Protein AF-X0WID3-F1 (afdb_monomer_lite)

InterPro domains:
  IPR036188 FAD/NAD(P)-binding domain superfamily [G3DSA:3.50.50.60] (30-252)
  IPR036188 FAD/NAD(P)-binding domain superfamily [SSF51905] (77-153)
  IPR037099 Fumarate reductase/succinate dehydrogenase flavoprotein-like, C-terminal domain superfamily [SSF46977] (172-251)

Sequence (252 aa):
IREEMGGGAPPGGGAPSDEDLPHFAPPQVHALKCVNAQGKEIFGRRGANYMELEFEAHAGRAPVFSRTPEDPDLTPRVGGAALGMSVHTAEGLWPINTKCATTVPGLYAAGDSCCTMQVGSVYPGVGYALCGASVTGARAGLGAAEYALQAEKPVVDGEEITRLKKGIYGPMERKGGFSPRWVTQVLRNTMAPYFIMYVKHGERMQAALTLVEFMRDHLVPRLTAKDAHELRLAHETKNMVHNAEMKLSASL

pLDDT: mean 83.08, std 20.41, range [28.91, 98.81]

Foldseek 3Di:
DDDDDDDDDDPDPDDDDPVPPPPPPPPPPPQFFKAWQVRDTDRDPPPQAPCVCVVCVVVVGDQIFTDDPVRNDTHTDHHLPDRGDDQWLQDAAEAPDQLQDHPDQLDGDAQSNYNPCPCPPHNPDPCPSVVRRVSNVVSPVVVNVVSVVVDDDDDDDPVVVVVVCCVLCVQAVDPDADQLVVLLVVLSVLCRDCCPQVVHDLVSLVVSLVVLVCCQPPHLVRHHDNDPVSSVSSVVSNVSSVVSNVSSVVVD

Organism: NCBI:txid412755

Secondary structure (DSSP, 8-state):
-------PPPP--PPPPTTSS-----------EEE-TTSPEE-----TT-HHHHHHHHTT-PPEEEE-SS--S-EEE-TTS------TTSSSBPPSSTT-B-SSTT-B--GGGB---TTTTS--STTHHHHHHHHHHHHHHHHHHHHHHHSPPPPPPHHHHHHHHHHHHHHHH-SS-B-HHHHHHHHHHHH-SHHHHTS--HHHHHHHHHHHHHIIIIIGGGB--SSHHHHHHHHHHHHHHHHHHHHHHTT-

Radius of gyration: 26.01 Å; chains: 1; bounding box: 59×86×47 Å

Structure (mmCIF, N/CA/C/O backbone):
data_AF-X0WID3-F1
#
_entry.id   AF-X0WID3-F1
#
loop_
_atom_site.group_PDB
_atom_site.id
_atom_site.type_symbol
_atom_site.label_atom_id
_atom_site.label_alt_id
_atom_site.label_comp_id
_atom_site.label_asym_id
_atom_site.label_entity_id
_atom_site.label_seq_id
_atom_site.pdbx_PDB_ins_code
_atom_site.Cartn_x
_atom_site.Cartn_y
_atom_site.Cartn_z
_atom_site.occupancy
_atom_site.B_iso_or_equiv
_atom_site.auth_seq_id
_atom_site.auth_comp_id
_atom_site.auth_asym_id
_atom_site.auth_atom_id
_atom_site.pdbx_PDB_model_num
ATOM 1 N N . ILE A 1 1 ? -21.831 63.494 -0.814 1.00 42.25 1 ILE A N 1
ATOM 2 C CA . ILE A 1 1 ? -20.748 64.256 -0.154 1.00 42.25 1 ILE A CA 1
ATOM 3 C C . ILE A 1 1 ? -19.460 63.479 -0.450 1.00 42.25 1 ILE A C 1
ATOM 5 O O . ILE A 1 1 ? -19.155 62.555 0.278 1.00 42.25 1 ILE A O 1
ATOM 9 N N . ARG A 1 2 ? -18.934 63.450 -1.686 1.00 31.66 2 ARG A N 1
ATOM 10 C CA . ARG A 1 2 ? -18.020 64.440 -2.295 1.00 31.66 2 ARG A CA 1
ATOM 11 C C . ARG A 1 2 ? -17.217 65.221 -1.254 1.00 31.66 2 ARG A C 1
ATOM 13 O O . ARG A 1 2 ? -17.759 66.185 -0.738 1.00 31.66 2 ARG A O 1
ATOM 20 N N . GLU A 1 3 ? -15.971 64.804 -1.028 1.00 29.61 3 GLU A N 1
ATOM 21 C CA . GLU A 1 3 ? -14.819 65.695 -0.852 1.00 29.61 3 GLU A CA 1
ATOM 22 C C . GLU A 1 3 ? -13.495 64.932 -1.088 1.00 29.61 3 GLU A C 1
ATOM 24 O O . GLU A 1 3 ? -13.231 63.893 -0.492 1.00 29.61 3 GLU A O 1
ATOM 29 N N . GLU A 1 4 ? -12.771 65.445 -2.087 1.00 32.09 4 GLU A N 1
ATOM 30 C CA . GLU A 1 4 ? -11.318 65.526 -2.303 1.00 32.09 4 GLU A CA 1
ATOM 31 C C . GLU A 1 4 ? -10.420 64.273 -2.300 1.00 32.09 4 GLU A C 1
ATOM 33 O O . GLU A 1 4 ? -9.818 63.861 -1.313 1.00 32.09 4 GLU A O 1
ATOM 38 N N . MET A 1 5 ? -10.212 63.770 -3.526 1.00 35.16 5 MET A N 1
ATOM 39 C CA . MET A 1 5 ? -8.991 63.090 -3.953 1.00 35.16 5 MET A CA 1
ATOM 40 C C . MET A 1 5 ? -7.852 64.103 -4.135 1.00 35.16 5 MET A C 1
ATOM 42 O O . MET A 1 5 ? -7.923 64.968 -5.006 1.00 35.16 5 MET A O 1
ATOM 46 N N . GLY A 1 6 ? -6.777 63.927 -3.370 1.00 33.06 6 GLY A N 1
ATOM 47 C CA . GLY A 1 6 ? -5.510 64.634 -3.535 1.00 33.06 6 GLY A CA 1
ATOM 48 C C . GLY A 1 6 ? -4.368 63.844 -2.901 1.00 33.06 6 GLY A C 1
ATOM 49 O O . GLY A 1 6 ? -4.010 64.077 -1.754 1.00 33.06 6 GLY A O 1
ATOM 50 N N . GLY A 1 7 ? -3.808 62.884 -3.637 1.00 28.91 7 GLY A N 1
ATOM 51 C CA . GLY A 1 7 ? -2.640 62.109 -3.212 1.00 28.91 7 GLY A CA 1
ATOM 52 C C . GLY A 1 7 ? -2.037 61.383 -4.407 1.00 28.91 7 GLY A C 1
ATOM 53 O O . GLY A 1 7 ? -2.654 60.469 -4.945 1.00 28.91 7 GLY A O 1
ATOM 54 N N . GLY A 1 8 ? -0.882 61.862 -4.871 1.00 29.52 8 GLY A N 1
ATOM 55 C CA . GLY A 1 8 ? -0.227 61.423 -6.101 1.00 29.52 8 GLY A CA 1
ATOM 56 C C . GLY A 1 8 ? 0.093 59.929 -6.131 1.00 29.52 8 GLY A C 1
ATOM 57 O O . GLY A 1 8 ? 0.451 59.326 -5.121 1.00 29.52 8 GLY A O 1
ATOM 58 N N . ALA A 1 9 ? -0.025 59.347 -7.324 1.00 32.09 9 ALA A N 1
ATOM 59 C CA . ALA A 1 9 ? 0.422 57.992 -7.603 1.00 32.09 9 ALA A CA 1
ATOM 60 C C . ALA A 1 9 ? 1.931 57.859 -7.310 1.00 32.09 9 ALA A C 1
ATOM 62 O O . ALA A 1 9 ? 2.704 58.715 -7.753 1.00 32.09 9 ALA A O 1
ATOM 63 N N . PRO A 1 10 ? 2.380 56.807 -6.602 1.00 35.09 10 PRO A N 1
ATOM 64 C CA . PRO A 1 10 ? 3.801 56.499 -6.532 1.00 35.09 10 PRO A CA 1
ATOM 65 C C . PRO A 1 10 ? 4.302 56.123 -7.939 1.00 35.09 10 PRO A C 1
ATOM 67 O O . PRO A 1 10 ? 3.536 55.562 -8.731 1.00 35.09 10 PRO A O 1
ATOM 70 N N . PRO A 1 11 ? 5.561 56.445 -8.288 1.00 35.41 11 PRO A N 1
ATOM 71 C CA . PRO A 1 11 ? 6.099 56.139 -9.605 1.00 35.41 11 PRO A CA 1
ATOM 72 C C . PRO A 1 11 ? 6.058 54.627 -9.832 1.00 35.41 11 PRO A C 1
ATOM 74 O O . PRO A 1 11 ? 6.398 53.845 -8.943 1.00 35.41 11 PRO A O 1
ATOM 77 N N . GLY A 1 12 ? 5.598 54.233 -11.020 1.00 36.69 12 GLY A N 1
ATOM 78 C CA . GLY A 1 12 ? 5.472 52.841 -11.425 1.00 36.69 12 GLY A CA 1
ATOM 79 C C . GLY A 1 12 ? 6.806 52.112 -11.331 1.00 36.69 12 GLY A C 1
ATOM 80 O O . GLY A 1 12 ? 7.653 52.238 -12.210 1.00 36.69 12 GLY A O 1
ATOM 81 N N . GLY A 1 13 ? 6.970 51.318 -10.276 1.00 33.59 13 GLY A N 1
ATOM 82 C CA . GLY A 1 13 ? 7.856 50.168 -10.309 1.00 33.59 13 GLY A CA 1
ATOM 83 C C . GLY A 1 13 ? 7.184 49.127 -11.190 1.00 33.59 13 GLY A C 1
ATOM 84 O O . GLY A 1 13 ? 6.170 48.553 -10.793 1.00 33.59 13 GLY A O 1
ATOM 85 N N . GLY A 1 14 ? 7.690 48.948 -12.411 1.00 35.81 14 GLY A N 1
ATOM 86 C CA . GLY A 1 14 ? 7.283 47.834 -13.258 1.00 35.81 14 GLY A CA 1
ATOM 87 C C . GLY A 1 14 ? 7.431 46.529 -12.480 1.00 35.81 14 GLY A C 1
ATOM 88 O O . GLY A 1 14 ? 8.383 46.372 -11.712 1.00 35.81 14 GLY A O 1
ATOM 89 N N . ALA A 1 15 ? 6.476 45.612 -12.644 1.00 38.59 15 ALA A N 1
ATOM 90 C CA . ALA A 1 15 ? 6.688 44.243 -12.202 1.00 38.59 15 ALA A CA 1
ATOM 91 C C . ALA A 1 15 ? 8.026 43.762 -12.801 1.00 38.59 15 ALA A C 1
ATOM 93 O O . ALA A 1 15 ? 8.252 44.026 -13.987 1.00 38.59 15 ALA A O 1
ATOM 94 N N . PRO A 1 16 ? 8.918 43.140 -12.008 1.00 39.16 16 PRO A N 1
ATOM 95 C CA . PRO A 1 16 ? 10.168 42.609 -12.533 1.00 39.16 16 PRO A CA 1
ATOM 96 C C . PRO A 1 16 ? 9.852 41.709 -13.726 1.00 39.16 16 PRO A C 1
ATOM 98 O O . PRO A 1 16 ? 8.890 40.935 -13.687 1.00 39.16 16 PRO A O 1
ATOM 101 N N . SER A 1 17 ? 10.612 41.869 -14.803 1.00 43.41 17 SER A N 1
ATOM 102 C CA . SER A 1 17 ? 10.492 40.984 -15.955 1.00 43.41 17 SER A CA 1
ATOM 103 C C . SER A 1 17 ? 10.920 39.569 -15.545 1.00 43.41 17 SER A C 1
ATOM 105 O O . SER A 1 17 ? 11.653 39.409 -14.568 1.00 43.41 17 SER A O 1
ATOM 107 N N . ASP A 1 18 ? 10.483 38.529 -16.264 1.00 42.28 18 ASP A N 1
ATOM 108 C CA . ASP A 1 18 ? 10.876 37.131 -15.979 1.00 42.28 18 ASP A CA 1
ATOM 109 C C . ASP A 1 18 ? 12.411 36.930 -15.936 1.00 42.28 18 ASP A C 1
ATOM 111 O O . ASP A 1 18 ? 12.890 35.944 -15.379 1.00 42.28 18 ASP A O 1
ATOM 115 N N . GLU A 1 19 ? 13.189 37.875 -16.477 1.00 42.44 19 GLU A N 1
ATOM 116 C CA . GLU A 1 19 ? 14.656 37.889 -16.456 1.00 42.44 19 GLU A CA 1
ATOM 117 C C . GLU A 1 19 ? 15.259 38.406 -15.131 1.00 42.44 19 GLU A C 1
ATOM 119 O O . GLU A 1 19 ? 16.409 38.092 -14.824 1.00 42.44 19 GLU A O 1
ATOM 124 N N . ASP A 1 20 ? 14.497 39.154 -14.321 1.00 37.19 20 ASP A N 1
ATOM 125 C CA . ASP A 1 20 ? 14.954 39.782 -13.067 1.00 37.19 20 ASP A CA 1
ATOM 126 C C . ASP A 1 20 ? 14.770 38.882 -11.831 1.00 37.19 20 ASP A C 1
ATOM 128 O O . ASP A 1 20 ? 15.230 39.202 -10.728 1.00 37.19 20 ASP A O 1
ATOM 132 N N . LEU A 1 21 ? 14.087 37.744 -11.985 1.00 40.59 21 LEU A N 1
ATOM 133 C CA . LEU A 1 21 ? 13.973 36.744 -10.931 1.00 40.59 21 LEU A CA 1
ATOM 134 C C . LEU A 1 21 ? 15.260 35.910 -10.898 1.00 40.59 21 LEU A C 1
ATOM 136 O O . LEU A 1 21 ? 15.672 35.395 -11.939 1.00 40.59 21 LEU A O 1
ATOM 140 N N . PRO A 1 22 ? 15.902 35.714 -9.727 1.00 36.41 22 PRO A N 1
ATOM 141 C CA . PRO A 1 22 ? 17.030 34.802 -9.638 1.00 36.41 22 PRO A CA 1
ATOM 142 C C . PRO A 1 22 ? 16.572 33.452 -10.174 1.00 36.41 22 PRO A C 1
ATOM 144 O O . PRO A 1 22 ? 15.622 32.857 -9.661 1.00 36.41 22 PRO A O 1
ATOM 147 N N . HIS A 1 23 ? 17.231 33.002 -11.239 1.00 38.41 23 HIS A N 1
ATOM 148 C CA . HIS A 1 23 ? 16.995 31.708 -11.847 1.00 38.41 23 HIS A CA 1
ATOM 149 C C . HIS A 1 23 ? 17.295 30.650 -10.775 1.00 38.41 23 HIS A C 1
ATOM 151 O O . HIS A 1 23 ? 18.428 30.197 -10.616 1.00 38.41 23 HIS A O 1
ATOM 157 N N . PHE A 1 24 ? 16.280 30.259 -10.002 1.00 37.19 24 PHE A N 1
ATOM 158 C CA . PHE A 1 24 ? 16.312 29.079 -9.148 1.00 37.19 24 PHE A CA 1
ATOM 159 C C . PHE A 1 24 ? 16.235 27.857 -10.066 1.00 37.19 24 PHE A C 1
ATOM 161 O O . PHE A 1 24 ? 15.280 27.083 -10.050 1.00 37.19 24 PHE A O 1
ATOM 168 N N . ALA A 1 25 ? 17.247 27.692 -10.918 1.00 32.28 25 ALA A N 1
ATOM 169 C CA . ALA A 1 25 ? 17.538 26.392 -11.468 1.00 32.28 25 ALA A CA 1
ATOM 170 C C . ALA A 1 25 ? 17.853 25.504 -10.254 1.00 32.28 25 ALA A C 1
ATOM 172 O O . ALA A 1 25 ? 18.720 25.872 -9.452 1.00 32.28 25 ALA A O 1
ATOM 173 N N . PRO A 1 26 ? 17.143 24.377 -10.057 1.00 36.53 26 PRO A N 1
ATOM 174 C CA . PRO A 1 26 ? 17.529 23.434 -9.020 1.00 36.53 26 PRO A CA 1
ATOM 175 C C . PRO A 1 26 ? 19.022 23.132 -9.207 1.00 36.53 26 PRO A C 1
ATOM 177 O O . PRO A 1 26 ? 19.448 23.020 -10.364 1.00 36.53 26 PRO A O 1
ATOM 180 N N . PRO A 1 27 ? 19.821 23.051 -8.121 1.00 35.91 27 PRO A N 1
ATOM 181 C CA . PRO A 1 27 ? 21.253 22.795 -8.222 1.00 35.91 27 PRO A CA 1
ATOM 182 C C . PRO A 1 27 ? 21.450 21.663 -9.212 1.00 35.91 27 PRO A C 1
ATOM 184 O O . PRO A 1 27 ? 20.799 20.628 -9.057 1.00 35.91 27 PRO A O 1
ATOM 187 N N . GLN A 1 28 ? 22.236 21.913 -10.269 1.00 38.38 28 GLN A N 1
ATOM 188 C CA . GLN A 1 28 ? 22.456 20.950 -11.339 1.00 38.38 28 GLN A CA 1
ATOM 189 C C . GLN A 1 28 ? 22.880 19.653 -10.685 1.00 38.38 28 GLN A C 1
ATOM 191 O O . GLN A 1 28 ? 23.988 19.502 -10.174 1.00 38.38 28 GLN A O 1
ATOM 196 N N . VAL A 1 29 ? 21.927 18.741 -10.619 1.00 43.81 29 VAL A N 1
ATOM 197 C CA . VAL A 1 29 ? 22.108 17.493 -9.932 1.00 43.81 29 VAL A CA 1
ATOM 198 C C . VAL A 1 29 ? 23.086 16.727 -10.798 1.00 43.81 29 VAL A C 1
ATOM 200 O O . VAL A 1 29 ? 22.689 16.256 -11.862 1.00 43.81 29 VAL A O 1
ATOM 203 N N . HIS A 1 30 ? 24.359 16.676 -10.392 1.00 44.00 30 HIS A N 1
ATOM 204 C CA . HIS A 1 30 ? 25.396 15.977 -11.140 1.00 44.00 30 HIS A CA 1
ATOM 205 C C . HIS A 1 30 ? 24.848 14.607 -11.545 1.00 44.00 30 HIS A C 1
ATOM 207 O O . HIS A 1 30 ? 24.467 13.799 -10.689 1.00 44.00 30 HIS A O 1
ATOM 213 N N . ALA A 1 31 ? 24.693 14.406 -12.857 1.00 52.53 31 ALA A N 1
ATOM 214 C CA . ALA A 1 31 ? 24.184 13.162 -13.400 1.00 52.53 31 ALA A CA 1
ATOM 215 C C . ALA A 1 31 ? 25.122 12.065 -12.907 1.00 52.53 31 ALA A C 1
ATOM 217 O O . ALA A 1 31 ? 26.321 12.100 -13.188 1.00 52.53 31 ALA A O 1
ATOM 218 N N . LEU A 1 32 ? 24.592 11.143 -12.104 1.00 57.38 32 LEU A N 1
ATOM 219 C CA . LEU A 1 32 ? 25.383 10.029 -11.614 1.00 57.38 32 LEU A CA 1
ATOM 220 C C . LEU A 1 32 ? 25.750 9.210 -12.851 1.00 57.38 32 LEU A C 1
ATOM 222 O O . LEU A 1 32 ? 24.878 8.608 -13.481 1.00 57.38 32 LEU A O 1
ATOM 226 N N . LYS A 1 33 ? 27.018 9.270 -13.253 1.00 69.12 33 LYS A N 1
ATOM 227 C CA . LYS A 1 33 ? 27.498 8.513 -14.401 1.00 69.12 33 LYS A CA 1
ATOM 228 C C . LYS A 1 33 ? 27.588 7.058 -13.980 1.00 69.12 33 LYS A C 1
ATOM 230 O O . LYS A 1 33 ? 28.428 6.690 -13.156 1.00 69.12 33 LYS A O 1
ATOM 235 N N . CYS A 1 34 ? 26.696 6.248 -14.530 1.00 79.62 34 CYS A N 1
ATOM 236 C CA . CYS A 1 34 ? 26.756 4.809 -14.379 1.00 79.62 34 CYS A CA 1
ATOM 237 C C . CYS A 1 34 ? 27.403 4.192 -15.625 1.00 79.62 34 CYS A C 1
ATOM 239 O O . CYS A 1 34 ? 27.272 4.719 -16.731 1.00 79.62 34 CYS A O 1
ATOM 241 N N . VAL A 1 35 ? 28.101 3.075 -15.448 1.00 84.62 35 VAL A N 1
ATOM 242 C CA . VAL A 1 35 ? 28.788 2.338 -16.515 1.00 84.62 35 VAL A CA 1
ATOM 243 C C . VAL A 1 35 ? 28.393 0.871 -16.422 1.00 84.62 35 VAL A C 1
ATOM 245 O O . VAL A 1 35 ? 28.347 0.315 -15.327 1.00 84.62 35 VAL A O 1
ATOM 248 N N . ASN A 1 36 ? 28.066 0.247 -17.549 1.00 88.81 36 ASN A N 1
ATOM 249 C CA . ASN A 1 36 ? 27.680 -1.165 -17.589 1.00 88.81 36 ASN A CA 1
ATOM 250 C C . ASN A 1 36 ? 28.897 -2.105 -17.737 1.00 88.81 36 ASN A C 1
ATOM 252 O O . ASN A 1 36 ? 30.040 -1.653 -17.838 1.00 88.81 36 ASN A O 1
ATOM 256 N N . ALA A 1 37 ? 28.663 -3.419 -17.796 1.00 89.31 37 ALA A N 1
ATOM 257 C CA . ALA A 1 37 ? 29.726 -4.422 -17.888 1.00 89.31 37 ALA A CA 1
ATOM 258 C C . ALA A 1 37 ? 30.574 -4.325 -19.171 1.00 89.31 37 ALA A C 1
ATOM 260 O O . ALA A 1 37 ? 31.698 -4.819 -19.204 1.00 89.31 37 ALA A O 1
ATOM 261 N N . GLN A 1 38 ? 30.062 -3.681 -20.226 1.00 90.25 38 GLN A N 1
ATOM 262 C CA . GLN A 1 38 ? 30.793 -3.439 -21.474 1.00 90.25 38 GLN A CA 1
ATOM 263 C C . GLN A 1 38 ? 31.561 -2.108 -21.473 1.00 90.25 38 GLN A C 1
ATOM 265 O O . GLN A 1 38 ? 32.102 -1.716 -22.504 1.00 90.25 38 GLN A O 1
ATOM 270 N N . GLY A 1 39 ? 31.595 -1.381 -20.352 1.00 86.06 39 GLY A N 1
ATOM 271 C CA . GLY A 1 39 ? 32.268 -0.084 -20.265 1.00 86.06 39 GLY A CA 1
ATOM 272 C C . GLY A 1 39 ? 31.487 1.065 -20.911 1.00 86.06 39 GLY A C 1
ATOM 273 O O . GLY A 1 39 ? 32.029 2.157 -21.072 1.00 86.06 39 GLY A O 1
ATOM 274 N N . LYS A 1 40 ? 30.218 0.850 -21.284 1.00 86.94 40 LYS A N 1
ATOM 275 C CA . LYS A 1 40 ? 29.375 1.890 -21.878 1.00 86.94 40 LYS A CA 1
ATOM 276 C C . LYS A 1 40 ? 28.764 2.758 -20.780 1.00 86.94 40 LYS A C 1
ATOM 278 O O . LYS A 1 40 ? 28.125 2.237 -19.864 1.00 86.94 40 LYS A O 1
ATOM 283 N N . GLU A 1 41 ? 28.920 4.077 -20.901 1.00 83.94 41 GLU A N 1
ATOM 284 C CA . GLU A 1 41 ? 28.198 5.032 -20.055 1.00 83.94 41 GLU A CA 1
ATOM 285 C C . GLU A 1 41 ? 26.689 4.910 -20.313 1.00 83.94 41 GLU A C 1
ATOM 287 O O . GLU A 1 41 ? 26.221 5.001 -21.454 1.00 83.94 41 GLU A O 1
ATOM 292 N N . ILE A 1 42 ? 25.918 4.732 -19.242 1.00 80.31 42 ILE A N 1
ATOM 293 C CA . ILE A 1 42 ? 24.468 4.876 -19.278 1.00 80.31 42 ILE A CA 1
ATOM 294 C C . ILE A 1 42 ? 24.133 6.297 -18.819 1.00 80.31 42 ILE A C 1
ATOM 296 O O . ILE A 1 42 ? 24.479 6.721 -17.714 1.00 80.31 42 ILE A O 1
ATOM 300 N N . PHE A 1 43 ? 23.484 7.069 -19.692 1.00 65.44 43 PHE A N 1
ATOM 301 C CA . PHE A 1 43 ? 22.979 8.389 -19.327 1.00 65.44 43 PHE A CA 1
ATOM 302 C C . PHE A 1 43 ? 21.767 8.214 -18.415 1.00 65.44 43 PHE A C 1
ATOM 304 O O . PHE A 1 43 ? 20.630 8.113 -18.870 1.00 65.44 43 PHE A O 1
ATOM 311 N N . GLY A 1 44 ? 22.017 8.197 -17.110 1.00 54.97 44 GLY A N 1
ATOM 312 C CA . GLY A 1 44 ? 20.971 8.364 -16.122 1.00 54.97 44 GLY A CA 1
ATOM 313 C C . GLY A 1 44 ? 20.526 9.820 -16.120 1.00 54.97 44 GLY A C 1
ATOM 314 O O . GLY A 1 44 ? 21.045 10.626 -15.347 1.00 54.97 44 GLY A O 1
ATOM 315 N N . ARG A 1 45 ? 19.505 10.181 -16.914 1.00 50.91 45 ARG A N 1
ATOM 316 C CA . ARG A 1 45 ? 18.567 11.169 -16.356 1.00 50.91 45 ARG A CA 1
ATOM 317 C C . ARG A 1 45 ? 18.152 10.568 -15.015 1.00 50.91 45 ARG A C 1
ATOM 319 O O . ARG A 1 45 ? 17.879 9.374 -14.971 1.00 50.91 45 ARG A O 1
ATOM 326 N N . ARG A 1 46 ? 18.153 11.336 -13.920 1.00 49.53 46 ARG A N 1
ATOM 327 C CA . ARG A 1 46 ? 17.523 10.877 -12.673 1.00 49.53 46 ARG A CA 1
ATOM 328 C C . ARG A 1 46 ? 16.024 10.687 -12.944 1.00 49.53 46 ARG A C 1
ATOM 330 O O . ARG A 1 46 ? 15.220 11.545 -12.606 1.00 49.53 46 ARG A O 1
ATOM 337 N N . GLY A 1 47 ? 15.646 9.597 -13.604 1.00 51.12 47 GLY A N 1
ATOM 338 C CA . GLY A 1 47 ? 14.314 9.043 -13.513 1.00 51.12 47 GLY A CA 1
ATOM 339 C C . GLY A 1 47 ? 14.152 8.574 -12.076 1.00 51.12 47 GLY A C 1
ATOM 340 O O . GLY A 1 47 ? 15.061 7.963 -11.516 1.00 51.12 47 GLY A O 1
ATOM 341 N N . ALA A 1 48 ? 13.025 8.897 -11.453 1.00 53.91 48 ALA A N 1
ATOM 342 C CA . ALA A 1 48 ? 12.795 8.683 -10.023 1.00 53.91 48 ALA A CA 1
ATOM 343 C C . ALA A 1 48 ? 12.909 7.208 -9.558 1.00 53.91 48 ALA A C 1
ATOM 345 O O . ALA A 1 48 ? 12.903 6.955 -8.356 1.00 53.91 48 ALA A O 1
ATOM 346 N N . ASN A 1 49 ? 13.042 6.251 -10.490 1.00 61.75 49 ASN A N 1
ATOM 347 C CA . ASN A 1 49 ? 12.826 4.822 -10.252 1.00 61.75 49 ASN A CA 1
ATOM 348 C C . ASN A 1 49 ? 14.009 3.911 -10.646 1.00 61.75 49 ASN A C 1
ATOM 350 O O . ASN A 1 49 ? 13.857 2.697 -10.584 1.00 61.75 49 ASN A O 1
ATOM 354 N N . TYR A 1 50 ? 15.164 4.450 -11.068 1.00 73.12 50 TYR A N 1
ATOM 355 C CA . TYR A 1 50 ? 16.379 3.668 -11.397 1.00 73.12 50 TYR A CA 1
ATOM 356 C C . TYR A 1 50 ? 16.180 2.508 -12.405 1.00 73.12 50 TYR A C 1
ATOM 358 O O . TYR A 1 50 ? 16.922 1.523 -12.387 1.00 73.12 50 TYR A O 1
ATOM 366 N N . MET A 1 51 ? 15.191 2.618 -13.298 1.00 80.50 51 MET A N 1
ATOM 367 C CA . MET A 1 51 ? 14.801 1.569 -14.254 1.00 80.50 51 MET A CA 1
ATOM 368 C C . MET A 1 51 ? 15.908 1.211 -15.248 1.00 80.50 51 MET A C 1
ATOM 370 O O . MET A 1 51 ? 15.941 0.108 -15.784 1.00 80.50 51 MET A O 1
ATOM 374 N N . GLU A 1 52 ? 16.842 2.126 -15.480 1.00 80.56 52 GLU A N 1
ATOM 375 C CA . GLU A 1 52 ? 18.002 1.913 -16.335 1.00 80.56 52 GLU A CA 1
ATOM 376 C C . GLU A 1 52 ? 18.856 0.742 -15.828 1.00 80.56 52 GLU A C 1
ATOM 378 O O . GLU A 1 52 ? 19.368 -0.034 -16.632 1.00 80.56 52 GLU A O 1
ATOM 383 N N . LEU A 1 53 ? 18.949 0.557 -14.504 1.00 83.38 53 LEU A N 1
ATOM 384 C CA . LEU A 1 53 ? 19.652 -0.584 -13.909 1.00 83.38 53 LEU A CA 1
ATOM 385 C C . LEU A 1 53 ? 18.967 -1.909 -14.274 1.00 83.38 53 LEU A C 1
ATOM 387 O O . LEU A 1 53 ? 19.637 -2.880 -14.626 1.00 83.38 53 LEU A O 1
ATOM 391 N N . GLU A 1 54 ? 17.633 -1.929 -14.230 1.00 86.06 54 GLU A N 1
ATOM 392 C CA . GLU A 1 54 ? 16.818 -3.098 -14.576 1.00 86.06 54 GLU A CA 1
ATOM 393 C C . GLU A 1 54 ? 16.926 -3.441 -16.061 1.00 86.06 54 GLU A C 1
ATOM 395 O O . GLU A 1 54 ? 17.037 -4.608 -16.429 1.00 86.06 54 GLU A O 1
ATOM 400 N N . PHE A 1 55 ? 16.930 -2.430 -16.931 1.00 86.50 55 PHE A N 1
ATOM 401 C CA . PHE A 1 55 ? 17.023 -2.631 -18.375 1.00 86.50 55 PHE A CA 1
ATOM 402 C C . PHE A 1 55 ? 18.399 -3.131 -18.812 1.00 86.50 55 PHE A C 1
ATOM 404 O O . PHE A 1 55 ? 18.480 -3.995 -19.688 1.00 86.50 55 PHE A O 1
ATOM 411 N N . GLU A 1 56 ? 19.478 -2.650 -18.191 1.00 89.00 56 GLU A N 1
ATOM 412 C CA . GLU A 1 56 ? 20.813 -3.200 -18.436 1.00 89.00 56 GLU A CA 1
ATOM 413 C C . GLU A 1 56 ? 20.910 -4.654 -17.960 1.00 89.00 56 GLU A C 1
ATOM 415 O O . GLU A 1 56 ? 21.431 -5.499 -18.690 1.00 89.00 56 GLU A O 1
ATOM 420 N N . ALA A 1 57 ? 20.360 -4.980 -16.786 1.00 88.88 57 ALA A N 1
ATOM 421 C CA . ALA A 1 57 ? 20.310 -6.359 -16.302 1.00 88.88 57 ALA A CA 1
ATOM 422 C C . ALA A 1 57 ? 19.491 -7.268 -17.230 1.00 88.88 57 ALA A C 1
ATOM 424 O O . ALA A 1 57 ? 19.972 -8.329 -17.628 1.00 88.88 57 ALA A O 1
ATOM 425 N N . HIS A 1 58 ? 18.3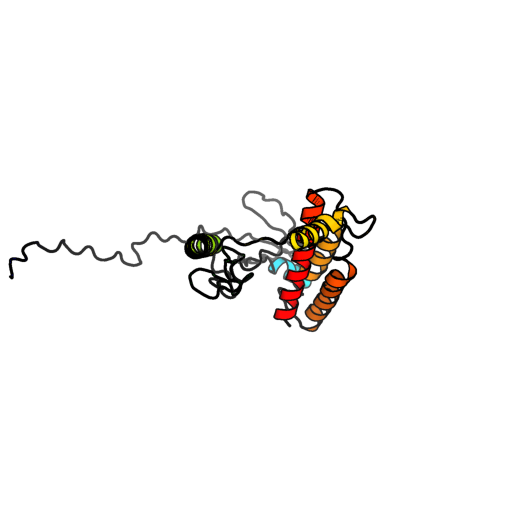00 -6.828 -17.643 1.00 90.69 58 HIS A N 1
ATOM 426 C CA . HIS A 1 58 ? 17.430 -7.570 -18.557 1.00 90.69 58 HIS A CA 1
ATOM 427 C C . HIS A 1 58 ? 18.098 -7.855 -19.905 1.00 90.69 58 HIS A C 1
ATOM 429 O O . HIS A 1 58 ? 17.895 -8.913 -20.494 1.00 90.69 58 HIS A O 1
ATOM 435 N N . ALA A 1 59 ? 18.928 -6.930 -20.383 1.00 91.62 59 ALA A N 1
ATOM 436 C CA . ALA A 1 59 ? 19.651 -7.090 -21.633 1.00 91.62 59 ALA A CA 1
ATOM 437 C C . ALA A 1 59 ? 21.003 -7.821 -21.493 1.00 91.62 59 ALA A C 1
ATOM 439 O O . ALA A 1 59 ? 21.781 -7.831 -22.447 1.00 91.62 59 ALA A O 1
ATOM 440 N N . GLY A 1 60 ? 21.313 -8.397 -20.323 1.00 92.12 60 GLY A N 1
ATOM 441 C CA . GLY A 1 60 ? 22.564 -9.126 -20.079 1.00 92.12 60 GLY A CA 1
ATOM 442 C C . GLY A 1 60 ? 23.807 -8.232 -19.997 1.00 92.12 60 GLY A C 1
ATOM 443 O O . GLY A 1 60 ? 24.919 -8.691 -20.246 1.00 92.12 60 GLY A O 1
ATOM 444 N N . ARG A 1 61 ? 23.627 -6.943 -19.689 1.00 91.75 61 ARG A N 1
ATOM 445 C CA . ARG A 1 61 ? 24.692 -5.926 -19.633 1.00 91.75 61 ARG A CA 1
ATOM 446 C C . ARG A 1 61 ? 25.074 -5.481 -18.221 1.00 91.75 61 ARG A C 1
ATOM 448 O O . ARG A 1 61 ? 26.005 -4.696 -18.057 1.00 91.75 61 ARG A O 1
ATOM 455 N N . ALA A 1 62 ? 24.392 -5.996 -17.203 1.00 88.94 62 ALA A N 1
ATOM 456 C CA . ALA A 1 62 ? 24.825 -5.882 -15.812 1.00 88.94 62 ALA A CA 1
ATOM 457 C C . ALA A 1 62 ? 26.121 -6.698 -15.550 1.00 88.94 62 ALA A C 1
ATOM 459 O O . ALA A 1 62 ? 26.408 -7.626 -16.307 1.00 88.94 62 ALA A O 1
ATOM 460 N N . PRO A 1 63 ? 26.895 -6.409 -14.481 1.00 88.50 63 PRO A N 1
ATOM 461 C CA . PRO A 1 63 ? 26.655 -5.397 -13.448 1.00 88.50 63 PRO A CA 1
ATOM 462 C C . PRO A 1 63 ? 26.763 -3.961 -13.967 1.00 88.50 63 PRO A C 1
ATOM 464 O O . PRO A 1 63 ? 27.473 -3.674 -14.927 1.00 88.50 63 PRO A O 1
ATOM 467 N N . VAL A 1 64 ? 26.034 -3.058 -13.312 1.00 86.19 64 VAL A N 1
ATOM 468 C CA . VAL A 1 64 ? 26.170 -1.613 -13.509 1.00 86.19 64 VAL A CA 1
ATOM 469 C C . VAL A 1 64 ? 26.958 -1.053 -12.337 1.00 86.19 64 VAL A C 1
ATOM 471 O O . VAL A 1 64 ? 26.715 -1.431 -11.195 1.00 86.19 64 VAL A O 1
ATOM 474 N N . PHE A 1 65 ? 27.879 -0.140 -12.603 1.00 84.88 65 PHE A N 1
ATOM 475 C CA . PHE A 1 65 ? 28.691 0.526 -11.595 1.00 84.88 65 PHE A CA 1
ATOM 476 C C . PHE A 1 65 ? 28.391 2.017 -11.581 1.00 84.88 65 PHE A C 1
ATOM 478 O O . PHE A 1 65 ? 28.204 2.610 -12.642 1.00 84.88 65 PHE A O 1
ATOM 485 N N . SER A 1 66 ? 28.362 2.631 -10.401 1.00 79.31 66 SER A N 1
ATOM 486 C CA . SER A 1 66 ? 28.337 4.090 -10.272 1.00 79.31 66 SER A CA 1
ATOM 487 C C . SER A 1 66 ? 29.716 4.624 -9.925 1.00 79.31 66 SER A C 1
ATOM 489 O O . SER A 1 66 ? 30.425 4.001 -9.142 1.00 79.31 66 SER A O 1
ATOM 491 N N . ARG A 1 67 ? 30.040 5.808 -10.446 1.00 70.00 67 ARG A N 1
ATOM 492 C CA . ARG A 1 67 ? 31.173 6.618 -9.993 1.00 70.00 67 ARG A CA 1
ATOM 493 C C . ARG A 1 67 ? 30.639 7.912 -9.388 1.00 70.00 67 ARG A C 1
ATOM 495 O O . ARG A 1 67 ? 29.847 8.598 -10.042 1.00 70.00 67 ARG A O 1
ATOM 502 N N . THR A 1 68 ? 31.056 8.254 -8.174 1.00 66.44 68 THR A N 1
ATOM 503 C CA . THR A 1 68 ? 30.803 9.583 -7.601 1.00 66.44 68 THR A CA 1
ATOM 504 C C . THR A 1 68 ? 32.109 10.379 -7.568 1.00 66.44 68 THR A C 1
ATOM 506 O O . THR A 1 68 ? 33.186 9.789 -7.602 1.00 66.44 68 THR A O 1
ATOM 509 N N . PRO A 1 69 ? 32.064 11.721 -7.561 1.00 64.25 69 PRO A N 1
ATOM 510 C CA . PRO A 1 69 ? 33.274 12.524 -7.375 1.00 64.25 69 PRO A CA 1
ATOM 511 C C . PRO A 1 69 ? 34.018 12.196 -6.071 1.00 64.25 69 PRO A C 1
ATOM 513 O O . PRO A 1 69 ? 35.236 12.332 -6.010 1.00 64.25 69 PRO A O 1
ATOM 516 N N . GLU A 1 70 ? 33.284 11.757 -5.047 1.00 65.25 70 GLU A N 1
ATOM 517 C CA . GLU A 1 70 ? 33.792 11.444 -3.710 1.00 65.25 70 GLU A CA 1
ATOM 518 C C . GLU A 1 70 ? 34.277 9.992 -3.556 1.00 65.25 70 GLU A C 1
ATOM 520 O O . GLU A 1 70 ? 35.020 9.706 -2.621 1.00 65.25 70 GLU A O 1
ATOM 525 N N . ASP A 1 71 ? 33.872 9.090 -4.458 1.00 62.78 71 ASP A N 1
ATOM 526 C CA . ASP A 1 71 ? 34.287 7.685 -4.495 1.00 62.78 71 ASP A CA 1
ATOM 527 C C . ASP A 1 71 ? 34.718 7.316 -5.931 1.00 62.78 71 ASP A C 1
ATOM 529 O O . ASP A 1 71 ? 33.874 7.046 -6.800 1.00 62.78 71 ASP A O 1
ATOM 533 N N . PRO A 1 72 ? 36.031 7.377 -6.228 1.00 64.06 72 PRO A N 1
ATOM 534 C CA . PRO A 1 72 ? 36.552 7.076 -7.556 1.00 64.06 72 PRO A CA 1
ATOM 535 C C . PRO A 1 72 ? 36.467 5.582 -7.902 1.00 64.06 72 PRO A C 1
ATOM 537 O O . PRO A 1 72 ? 36.549 5.241 -9.093 1.00 64.06 72 PRO A O 1
ATOM 540 N N . ASP A 1 73 ? 36.285 4.711 -6.905 1.00 74.88 73 ASP A N 1
ATOM 541 C CA . ASP A 1 73 ? 36.148 3.277 -7.108 1.00 74.88 73 ASP A CA 1
ATOM 542 C C . ASP A 1 73 ? 34.751 2.943 -7.656 1.00 74.88 73 ASP A C 1
ATOM 544 O O . ASP A 1 73 ? 33.734 3.562 -7.344 1.00 74.88 73 ASP A O 1
ATOM 548 N N . LEU A 1 74 ? 34.688 1.953 -8.549 1.00 75.06 74 LEU A N 1
ATOM 549 C CA . LEU A 1 74 ? 33.432 1.540 -9.172 1.00 75.06 74 LEU A CA 1
ATOM 550 C C . LEU A 1 74 ? 32.573 0.765 -8.165 1.00 75.06 74 LEU A C 1
ATOM 552 O O . LEU A 1 74 ? 32.762 -0.436 -7.971 1.00 75.06 74 LEU A O 1
ATOM 556 N N . THR A 1 75 ? 31.580 1.423 -7.562 1.00 81.19 75 THR A N 1
ATOM 557 C CA . THR A 1 75 ? 30.629 0.744 -6.673 1.00 81.19 75 THR A CA 1
ATOM 558 C C . THR A 1 75 ? 29.568 0.001 -7.494 1.00 81.19 75 THR A C 1
ATOM 560 O O . THR A 1 75 ? 28.879 0.635 -8.306 1.00 81.19 75 THR A O 1
ATOM 563 N N . PRO A 1 76 ? 29.365 -1.316 -7.297 1.00 82.62 76 PRO A N 1
ATOM 564 C CA . PRO A 1 76 ? 28.314 -2.046 -7.990 1.00 82.62 76 PRO A CA 1
ATOM 565 C C . PRO A 1 76 ? 26.929 -1.553 -7.561 1.00 82.62 76 PRO A C 1
ATOM 567 O O . PRO A 1 76 ? 26.645 -1.329 -6.383 1.00 82.62 76 PRO A O 1
ATOM 570 N N . ARG A 1 77 ? 26.041 -1.413 -8.540 1.00 80.19 77 ARG A N 1
ATOM 571 C CA . ARG A 1 77 ? 24.646 -1.016 -8.383 1.00 80.19 77 ARG A CA 1
ATOM 572 C C . ARG A 1 77 ? 23.760 -2.167 -8.809 1.00 80.19 77 ARG A C 1
ATOM 574 O O . ARG A 1 77 ? 23.805 -2.623 -9.948 1.00 80.19 77 ARG A O 1
ATOM 581 N N . VAL A 1 78 ? 22.942 -2.619 -7.869 1.00 75.62 78 VAL A N 1
ATOM 582 C CA . VAL A 1 78 ? 21.962 -3.678 -8.094 1.00 75.62 78 VAL A CA 1
ATOM 583 C C . VAL A 1 78 ? 20.584 -3.031 -8.197 1.00 75.62 78 VAL A C 1
ATOM 585 O O . VAL A 1 78 ? 20.215 -2.216 -7.345 1.00 75.62 78 VAL A O 1
ATOM 588 N N . GLY A 1 79 ? 19.850 -3.372 -9.258 1.00 73.56 79 GLY A N 1
ATOM 589 C CA . GLY A 1 79 ? 18.433 -3.036 -9.400 1.00 73.56 79 GLY A CA 1
ATOM 590 C C . GLY A 1 79 ? 17.585 -3.666 -8.287 1.00 73.56 79 GLY A C 1
ATOM 591 O O . GLY A 1 79 ? 18.053 -4.502 -7.516 1.00 73.56 79 GLY A O 1
ATOM 592 N N . GLY A 1 80 ? 16.341 -3.230 -8.141 1.00 67.00 80 GLY A N 1
ATOM 593 C CA . GLY A 1 80 ? 15.355 -3.835 -7.245 1.00 67.00 80 GLY A CA 1
ATOM 594 C C . GLY A 1 80 ? 15.548 -3.523 -5.760 1.00 67.00 80 GLY A C 1
ATOM 595 O O . GLY A 1 80 ? 14.605 -3.656 -4.983 1.00 67.00 80 GLY A O 1
ATOM 596 N N . ALA A 1 81 ? 16.729 -3.049 -5.353 1.00 60.50 81 ALA A N 1
ATOM 597 C CA . ALA A 1 81 ? 17.015 -2.643 -3.976 1.00 60.50 81 ALA A CA 1
ATOM 598 C C . ALA A 1 81 ? 16.340 -1.313 -3.588 1.00 60.50 81 ALA A C 1
ATOM 600 O O . ALA A 1 81 ? 16.072 -1.071 -2.412 1.00 60.50 81 ALA A O 1
ATOM 601 N N . ALA A 1 82 ? 16.046 -0.458 -4.572 1.00 58.72 82 ALA A N 1
ATOM 602 C CA . ALA A 1 82 ? 15.391 0.830 -4.382 1.00 58.72 82 ALA A CA 1
ATOM 603 C C . ALA A 1 82 ? 14.362 1.052 -5.493 1.00 58.72 82 ALA A C 1
ATOM 605 O O . ALA A 1 82 ? 14.651 1.660 -6.518 1.00 58.72 82 ALA A O 1
ATOM 606 N N . LEU A 1 83 ? 13.146 0.562 -5.270 1.00 60.66 83 LEU A N 1
ATOM 607 C CA . LEU A 1 83 ? 12.045 0.665 -6.229 1.00 60.66 83 LEU A CA 1
ATOM 608 C C . LEU A 1 83 ? 11.533 2.097 -6.404 1.00 60.66 83 LEU A C 1
ATOM 610 O O . LEU A 1 83 ? 10.617 2.302 -7.176 1.00 60.66 83 LEU A O 1
ATOM 614 N N . GLY A 1 84 ? 12.075 3.087 -5.701 1.00 59.22 84 GLY A N 1
ATOM 615 C CA . GLY A 1 84 ? 11.464 4.410 -5.620 1.00 59.22 84 GLY A CA 1
ATOM 616 C C . GLY A 1 84 ? 10.243 4.420 -4.695 1.00 59.22 84 GLY A C 1
ATOM 617 O O . GLY A 1 84 ? 9.862 3.405 -4.106 1.00 59.22 84 GLY A O 1
ATOM 618 N N . MET A 1 85 ? 9.665 5.603 -4.506 1.00 61.66 85 MET A N 1
ATOM 619 C CA . MET A 1 85 ? 8.461 5.790 -3.693 1.00 61.66 85 MET A CA 1
ATOM 620 C C . MET A 1 85 ? 7.214 5.771 -4.579 1.00 61.66 85 MET A C 1
ATOM 622 O O . MET A 1 85 ? 7.275 6.121 -5.755 1.00 61.66 85 MET A O 1
ATOM 626 N N . SER A 1 86 ? 6.070 5.378 -4.008 1.00 65.44 86 SER A N 1
ATOM 627 C CA . SER A 1 86 ? 4.775 5.594 -4.668 1.00 65.44 86 SER A CA 1
ATOM 628 C C . SER A 1 86 ? 4.560 7.091 -4.923 1.00 65.44 86 SER A C 1
ATOM 630 O O . SER A 1 86 ? 5.146 7.934 -4.242 1.00 65.44 86 SER A O 1
ATOM 632 N N . VAL A 1 87 ? 3.729 7.430 -5.910 1.00 74.44 87 VAL A N 1
ATOM 633 C CA . VAL A 1 87 ? 3.387 8.829 -6.186 1.00 74.44 87 VAL A CA 1
ATOM 634 C C . VAL A 1 87 ? 2.616 9.381 -4.980 1.00 74.44 87 VAL A C 1
ATOM 636 O O . VAL A 1 87 ? 1.473 8.998 -4.739 1.00 74.44 87 VAL A O 1
ATOM 639 N N . HIS A 1 88 ? 3.259 10.257 -4.202 1.00 79.44 88 HIS A N 1
ATOM 640 C CA . HIS A 1 88 ? 2.652 10.908 -3.037 1.00 79.44 88 HIS A CA 1
ATOM 641 C C . HIS A 1 88 ? 1.343 11.594 -3.412 1.00 79.44 88 HIS A C 1
ATOM 643 O O . HIS A 1 88 ? 1.205 12.109 -4.521 1.00 79.44 88 HIS A O 1
ATOM 649 N N . THR A 1 89 ? 0.398 11.681 -2.479 1.00 80.62 89 THR A N 1
ATOM 650 C CA . THR A 1 89 ? -0.891 12.386 -2.653 1.00 80.62 89 THR A CA 1
ATOM 651 C C . THR A 1 89 ? -1.812 11.881 -3.781 1.00 80.62 89 THR A C 1
ATOM 653 O O . THR A 1 89 ? -2.842 12.505 -4.051 1.00 80.62 89 THR A O 1
ATOM 656 N N . ALA A 1 90 ? -1.473 10.754 -4.417 1.00 83.06 90 ALA A N 1
ATOM 657 C CA . ALA A 1 90 ? -2.278 10.068 -5.436 1.00 83.06 90 ALA A CA 1
ATOM 658 C C . ALA A 1 90 ? -2.865 8.730 -4.935 1.00 83.06 90 ALA A C 1
ATOM 660 O O . ALA A 1 90 ? -3.367 7.924 -5.715 1.00 83.06 90 ALA A O 1
ATOM 661 N N . GLU A 1 91 ? -2.792 8.485 -3.624 1.00 83.50 91 GLU A N 1
ATOM 662 C CA . GLU A 1 91 ? -3.354 7.318 -2.944 1.00 83.50 91 GLU A CA 1
ATOM 663 C C . GLU A 1 91 ? -4.135 7.772 -1.700 1.00 83.50 91 GLU A C 1
ATOM 665 O O . GLU A 1 91 ? -4.007 8.912 -1.251 1.00 83.50 91 GLU A O 1
ATOM 670 N N . GLY A 1 92 ? -4.959 6.884 -1.139 1.00 88.75 92 GLY A N 1
ATOM 671 C CA . GLY A 1 92 ? -5.710 7.144 0.091 1.00 88.75 92 GLY A CA 1
ATOM 672 C C . GLY A 1 92 ? -7.176 7.514 -0.138 1.00 88.75 92 GLY A C 1
ATOM 673 O O . GLY A 1 92 ? -7.801 7.096 -1.111 1.00 88.75 92 GLY A O 1
ATOM 674 N N . LEU A 1 93 ? -7.748 8.260 0.805 1.00 93.38 93 LEU A N 1
ATOM 675 C CA . LEU A 1 93 ? -9.166 8.606 0.834 1.00 93.38 93 LEU A CA 1
ATOM 676 C C . LEU A 1 93 ? -9.458 9.740 -0.148 1.00 93.38 93 LEU A C 1
ATOM 678 O O . LEU A 1 93 ? -8.814 10.788 -0.095 1.00 93.38 93 LEU A O 1
ATOM 682 N N . TRP A 1 94 ? -10.447 9.538 -1.020 1.00 92.12 94 TRP A N 1
ATOM 683 C CA . TRP A 1 94 ? -10.913 10.567 -1.946 1.00 92.12 94 TRP A CA 1
ATOM 684 C C . TRP A 1 94 ? -11.703 11.646 -1.188 1.00 92.12 94 TRP A C 1
ATOM 686 O O . TRP A 1 94 ? -12.754 11.334 -0.614 1.00 92.12 94 TRP A O 1
ATOM 696 N N . PRO A 1 95 ? -11.232 12.906 -1.154 1.00 94.62 95 PRO A N 1
ATOM 697 C CA . PRO A 1 95 ? -11.938 13.967 -0.457 1.00 94.62 95 PRO A CA 1
ATOM 698 C C . PRO A 1 95 ? -13.186 14.392 -1.241 1.00 94.62 95 PRO A C 1
ATOM 700 O O . PRO A 1 95 ? -13.138 14.601 -2.451 1.00 94.62 95 PRO A O 1
ATOM 703 N N . ILE A 1 96 ? -14.309 14.586 -0.549 1.00 96.38 96 ILE A N 1
ATOM 704 C CA . ILE A 1 96 ? -15.575 15.003 -1.180 1.00 96.38 96 ILE A CA 1
ATOM 705 C C . ILE A 1 96 ? -15.700 16.524 -1.342 1.00 96.38 96 ILE A C 1
ATOM 707 O O . ILE A 1 96 ? -16.649 17.010 -1.950 1.00 96.38 96 ILE A O 1
ATOM 711 N N . ASN A 1 97 ? -14.775 17.294 -0.761 1.00 95.50 97 ASN A N 1
ATOM 712 C CA . ASN A 1 97 ? -14.764 18.754 -0.824 1.00 95.50 97 ASN A CA 1
ATOM 713 C C . ASN A 1 97 ? -13.372 19.337 -0.520 1.00 95.50 97 ASN A C 1
ATOM 715 O O . ASN A 1 97 ? -12.424 18.633 -0.168 1.00 95.50 97 ASN A O 1
ATOM 719 N N . THR A 1 98 ? -13.264 20.664 -0.598 1.00 94.81 98 THR A N 1
ATOM 720 C CA . THR A 1 98 ? -12.032 21.419 -0.322 1.00 94.81 98 THR A CA 1
ATOM 721 C C . THR A 1 98 ? -11.635 21.457 1.156 1.00 94.81 98 THR A C 1
ATOM 723 O O . THR A 1 98 ? -10.546 21.930 1.466 1.00 94.81 98 THR A O 1
ATOM 726 N N . LYS A 1 99 ? -12.473 20.944 2.065 1.00 96.69 99 LYS A N 1
ATOM 727 C CA . LYS A 1 99 ? -12.154 20.772 3.491 1.00 96.69 99 LYS A CA 1
ATOM 728 C C . LYS A 1 99 ? -11.559 19.395 3.794 1.00 96.69 99 LYS A C 1
ATOM 730 O O . LYS A 1 99 ? -11.362 19.072 4.957 1.00 96.69 99 LYS A O 1
ATOM 735 N N . CYS A 1 100 ? -11.291 18.583 2.769 1.00 97.19 100 CYS A N 1
ATOM 736 C CA . CYS A 1 100 ? -10.747 17.232 2.907 1.00 97.19 100 CYS A CA 1
ATOM 737 C C . CYS A 1 100 ? -11.641 16.275 3.721 1.00 97.19 100 CYS A C 1
ATOM 739 O O . CYS A 1 100 ? -11.145 15.323 4.328 1.00 97.19 100 CYS A O 1
ATOM 741 N N . ALA A 1 101 ? -12.954 16.527 3.738 1.00 97.38 101 ALA A N 1
ATOM 742 C CA . ALA A 1 101 ? -13.921 15.612 4.332 1.00 97.38 101 ALA A CA 1
ATOM 743 C C . ALA A 1 101 ? -14.039 14.335 3.492 1.00 97.38 101 ALA A C 1
ATOM 745 O O . ALA A 1 101 ? -13.825 14.357 2.277 1.00 97.38 101 ALA A O 1
ATOM 746 N N . THR A 1 102 ? -14.429 13.241 4.134 1.00 96.88 102 THR A N 1
ATOM 747 C CA . THR A 1 102 ? -14.770 11.980 3.466 1.00 96.88 102 THR A CA 1
ATOM 748 C C . THR A 1 102 ? -16.289 11.798 3.402 1.00 96.88 102 THR A C 1
ATOM 750 O O . THR A 1 102 ? -17.048 12.623 3.909 1.00 96.88 102 THR A O 1
ATOM 753 N N . THR A 1 103 ? -16.750 10.706 2.793 1.00 95.94 103 THR A N 1
ATOM 754 C CA . THR A 1 103 ? -18.166 10.303 2.830 1.00 95.94 103 THR A CA 1
ATOM 755 C C . THR A 1 103 ? -18.629 9.840 4.214 1.00 95.94 103 THR A C 1
ATOM 757 O O . THR A 1 103 ? -19.832 9.726 4.436 1.00 95.94 103 THR A O 1
ATOM 760 N N . VAL A 1 104 ? -17.705 9.584 5.147 1.00 95.69 104 VAL A N 1
ATOM 761 C CA . VAL A 1 104 ? -18.014 9.250 6.540 1.00 95.69 104 VAL A CA 1
ATOM 762 C C . VAL A 1 104 ? -18.037 10.549 7.360 1.00 95.69 104 VAL A C 1
ATOM 764 O O . VAL A 1 104 ? -17.000 11.212 7.467 1.00 95.69 104 VAL A O 1
ATOM 767 N N . PRO A 1 105 ? -19.184 10.937 7.952 1.00 93.75 105 PRO A N 1
ATOM 768 C CA . PRO A 1 105 ? -19.279 12.154 8.755 1.00 93.75 105 PRO A CA 1
ATOM 769 C C . PRO A 1 105 ? -18.270 12.166 9.908 1.00 93.75 105 PRO A C 1
ATOM 771 O O . PRO A 1 105 ? -18.104 11.174 10.615 1.00 93.75 105 PRO A O 1
ATOM 774 N N . GLY A 1 106 ? -17.579 13.292 10.087 1.00 94.38 106 GLY A N 1
ATOM 775 C CA . GLY A 1 106 ? -16.542 13.446 11.110 1.00 94.38 106 GLY A CA 1
ATOM 776 C C . GLY A 1 106 ? -15.182 12.831 10.764 1.00 94.38 106 GLY A C 1
ATOM 777 O O . GLY A 1 106 ? -14.237 13.020 11.527 1.00 94.38 106 GLY A O 1
ATOM 778 N N . LEU A 1 107 ? -15.042 12.150 9.621 1.00 96.88 107 LEU A N 1
ATOM 779 C CA . LEU A 1 107 ? -13.762 11.630 9.143 1.00 96.88 107 LEU A CA 1
ATOM 780 C C . LEU A 1 107 ? -13.187 12.521 8.035 1.00 96.88 107 LEU A C 1
ATOM 782 O O . LEU A 1 107 ? -13.830 12.778 7.013 1.00 96.88 107 LEU A O 1
ATOM 786 N N . TYR A 1 108 ? -11.938 12.937 8.237 1.00 97.75 108 TYR A N 1
ATOM 787 C CA . TYR A 1 108 ? -11.167 13.810 7.354 1.00 97.75 108 TYR A CA 1
ATOM 788 C C . TYR A 1 108 ? -9.807 13.175 7.058 1.00 97.75 108 TYR A C 1
ATOM 790 O O . TYR A 1 108 ? -9.285 12.414 7.875 1.00 97.75 108 TYR A O 1
ATOM 798 N N . ALA A 1 109 ? -9.220 13.503 5.908 1.00 96.81 109 ALA A N 1
ATOM 799 C CA . ALA A 1 109 ? -7.919 12.983 5.488 1.00 96.81 109 ALA A CA 1
ATOM 800 C C . ALA A 1 109 ? -6.940 14.118 5.170 1.00 96.81 109 ALA A C 1
ATOM 802 O O . ALA A 1 109 ? -7.325 15.139 4.606 1.00 96.81 109 ALA A O 1
ATOM 803 N N . ALA A 1 110 ? -5.655 13.929 5.467 1.00 95.94 110 ALA A N 1
ATOM 804 C CA . ALA A 1 110 ? -4.605 14.898 5.146 1.00 95.94 110 ALA A CA 1
ATOM 805 C C . ALA A 1 110 ? -3.300 14.214 4.712 1.00 95.94 110 ALA A C 1
ATOM 807 O O . ALA A 1 110 ? -3.082 13.027 4.975 1.00 95.94 110 ALA A O 1
ATOM 808 N N . GLY A 1 111 ? -2.420 14.966 4.049 1.00 93.00 111 GLY A N 1
ATOM 809 C CA . GLY A 1 111 ? -1.152 14.451 3.530 1.00 93.00 111 GLY A CA 1
ATOM 810 C C . GLY A 1 111 ? -1.355 13.298 2.552 1.00 93.00 111 GLY A C 1
ATOM 811 O O . GLY A 1 111 ? -2.308 13.300 1.777 1.00 93.00 111 GLY A O 1
ATOM 812 N N . ASP A 1 112 ? -0.487 12.291 2.625 1.00 90.94 112 ASP A N 1
ATOM 813 C CA . ASP A 1 112 ? -0.538 11.115 1.744 1.00 90.94 112 ASP A CA 1
ATOM 814 C C . ASP A 1 112 ? -1.759 10.216 1.968 1.00 90.94 112 ASP A C 1
ATOM 816 O O . ASP A 1 112 ? -2.052 9.369 1.133 1.00 90.94 112 ASP A O 1
ATOM 820 N N . SER A 1 113 ? -2.496 10.397 3.068 1.00 92.56 113 SER A N 1
ATOM 821 C CA . SER A 1 113 ? -3.774 9.703 3.265 1.00 92.56 113 SER A CA 1
ATOM 822 C C . SER A 1 113 ? -4.934 10.359 2.509 1.00 92.56 113 SER A C 1
ATOM 824 O O . SER A 1 113 ? -6.005 9.762 2.414 1.00 92.56 113 SER A O 1
ATOM 826 N N . CYS A 1 114 ? -4.740 11.578 1.995 1.00 94.25 114 CYS A N 1
ATOM 827 C CA . CYS A 1 114 ? -5.734 12.345 1.255 1.00 94.25 114 CYS A CA 1
ATOM 828 C C . CYS A 1 114 ? -5.404 12.301 -0.238 1.00 94.25 114 CYS A C 1
ATOM 830 O O . CYS A 1 114 ? -4.467 12.959 -0.703 1.00 94.25 114 CYS A O 1
ATOM 832 N N . CYS A 1 115 ? -6.201 11.547 -0.991 1.00 91.88 115 CYS A N 1
ATOM 833 C CA . CYS A 1 115 ? -6.039 11.370 -2.428 1.00 91.88 115 CYS A CA 1
ATOM 834 C C . CYS A 1 115 ? -6.532 12.619 -3.173 1.00 91.88 115 CYS A C 1
ATOM 836 O O . CYS A 1 115 ? -7.599 12.640 -3.779 1.00 91.88 115 CYS A O 1
ATOM 838 N N . THR A 1 116 ? -5.770 13.706 -3.072 1.00 90.56 116 THR A N 1
ATOM 839 C CA . THR A 1 116 ? -6.089 14.980 -3.736 1.00 90.56 116 THR A CA 1
ATOM 840 C C . THR A 1 116 ? -5.795 14.956 -5.229 1.00 90.56 116 THR A C 1
ATOM 842 O O . THR A 1 116 ? -6.236 15.853 -5.943 1.00 90.56 116 THR A O 1
ATOM 845 N N . MET A 1 117 ? -5.014 13.973 -5.693 1.00 88.88 117 MET A N 1
ATOM 846 C CA . MET A 1 117 ? -4.523 13.877 -7.069 1.00 88.88 117 MET A CA 1
ATOM 847 C C . MET A 1 117 ? -3.751 15.118 -7.537 1.00 88.88 117 MET A C 1
ATOM 849 O O . MET A 1 117 ? -3.575 15.313 -8.737 1.00 88.88 117 MET A O 1
ATOM 853 N N . GLN A 1 118 ? -3.241 15.944 -6.615 1.00 88.38 118 GLN A N 1
ATOM 854 C CA . GLN A 1 118 ? -2.573 17.212 -6.947 1.00 88.38 118 GLN A CA 1
ATOM 855 C C . GLN A 1 118 ? -1.352 17.039 -7.871 1.00 88.38 118 GLN A C 1
ATOM 857 O O . GLN A 1 118 ? -0.983 17.966 -8.583 1.00 88.38 118 GLN A O 1
ATOM 862 N N . VAL A 1 119 ? -0.723 15.859 -7.861 1.00 84.81 119 VAL A N 1
ATOM 863 C CA . VAL A 1 119 ? 0.436 15.518 -8.698 1.00 84.81 119 VAL A CA 1
ATOM 864 C C . VAL A 1 119 ? 0.065 14.687 -9.934 1.00 84.81 119 VAL A C 1
ATOM 866 O O . VAL A 1 119 ? 0.936 14.343 -10.725 1.00 84.81 119 VAL A O 1
ATOM 869 N N . GLY A 1 120 ? -1.214 14.344 -10.120 1.00 85.56 120 GLY A N 1
ATOM 870 C CA . GLY A 1 120 ? -1.666 13.497 -11.224 1.00 85.56 120 GLY A CA 1
ATOM 871 C C . GLY A 1 120 ? -0.908 12.165 -11.305 1.00 85.56 120 GLY A C 1
ATOM 872 O O . GLY A 1 120 ? -0.681 11.501 -10.296 1.00 85.56 120 GLY A O 1
ATOM 873 N N . SER A 1 121 ? -0.522 11.769 -12.521 1.00 80.56 121 SER A N 1
ATOM 874 C CA . SER A 1 121 ? 0.190 10.512 -12.793 1.00 80.56 121 SER A CA 1
ATOM 875 C C . SER A 1 121 ? 1.714 10.601 -12.657 1.00 80.56 121 SER A C 1
ATOM 877 O O . SER A 1 121 ? 2.378 9.566 -12.614 1.00 80.56 121 SER A O 1
ATOM 879 N N . VAL A 1 122 ? 2.283 11.810 -12.623 1.00 78.75 122 VAL A N 1
ATOM 880 C CA . VAL A 1 122 ? 3.734 12.031 -12.623 1.00 78.75 122 VAL A CA 1
ATOM 881 C C . VAL A 1 122 ? 4.085 13.033 -11.543 1.00 78.75 122 VAL A C 1
ATOM 883 O O . VAL A 1 122 ? 3.687 14.191 -11.599 1.00 78.75 122 VAL A O 1
ATOM 886 N N . TYR A 1 123 ? 4.890 12.589 -10.582 1.00 79.56 123 TYR A N 1
ATOM 887 C CA . TYR A 1 123 ? 5.329 13.440 -9.490 1.00 79.56 123 TYR A CA 1
ATOM 888 C C . TYR A 1 123 ? 6.162 14.626 -10.029 1.00 79.56 123 TYR A C 1
ATOM 890 O O . TYR A 1 123 ? 7.224 14.401 -10.615 1.00 79.56 123 TYR A O 1
ATOM 898 N N . PRO A 1 124 ? 5.707 15.881 -9.858 1.00 77.81 124 PRO A N 1
ATOM 899 C CA . PRO A 1 124 ? 6.219 17.027 -10.614 1.00 77.81 124 PRO A CA 1
ATOM 900 C C . PRO A 1 124 ? 7.570 17.553 -10.113 1.00 77.81 124 PRO A C 1
ATOM 902 O O . PRO A 1 124 ? 8.248 18.282 -10.832 1.00 77.81 124 PRO A O 1
ATOM 905 N N . GLY A 1 125 ? 7.992 17.201 -8.896 1.00 74.75 125 GLY A N 1
ATOM 906 C CA . GLY A 1 125 ? 9.286 17.623 -8.371 1.00 74.75 125 GLY A CA 1
ATOM 907 C C . GLY A 1 125 ? 9.425 17.464 -6.863 1.00 74.75 125 GLY A C 1
ATOM 908 O O . GLY A 1 125 ? 8.471 17.169 -6.143 1.00 74.75 125 GLY A O 1
ATOM 909 N N . VAL A 1 126 ? 10.646 17.673 -6.373 1.00 77.00 126 VAL A N 1
ATOM 910 C CA . VAL A 1 126 ? 10.962 17.621 -4.939 1.00 77.00 126 VAL A CA 1
ATOM 911 C C . VAL A 1 126 ? 10.130 18.665 -4.181 1.00 77.00 126 VAL A C 1
ATOM 913 O O . VAL A 1 126 ? 9.984 19.793 -4.635 1.00 77.00 126 VAL A O 1
ATOM 916 N N . GLY A 1 127 ? 9.581 18.286 -3.024 1.00 81.25 127 GLY A N 1
ATOM 917 C CA . GLY A 1 127 ? 8.833 19.191 -2.139 1.00 81.25 127 GLY A CA 1
ATOM 918 C C . GLY A 1 127 ? 7.313 19.237 -2.347 1.00 81.25 127 GLY A C 1
ATOM 919 O O . GLY A 1 127 ? 6.607 19.655 -1.434 1.00 81.25 127 GLY A O 1
ATOM 920 N N . TYR A 1 128 ? 6.774 18.732 -3.462 1.00 83.88 128 TYR A N 1
ATOM 921 C CA . TYR A 1 128 ? 5.325 18.798 -3.735 1.00 83.88 128 TYR A CA 1
ATOM 922 C C . TYR A 1 128 ? 4.450 18.065 -2.704 1.00 83.88 128 TYR A C 1
ATOM 924 O O . TYR A 1 128 ? 3.381 18.554 -2.332 1.00 83.88 128 TYR A O 1
ATOM 932 N N . ALA A 1 129 ? 4.911 16.926 -2.187 1.00 85.69 129 ALA A N 1
ATOM 933 C CA . ALA A 1 129 ? 4.235 16.201 -1.113 1.00 85.69 129 ALA A CA 1
ATOM 934 C C . ALA A 1 129 ? 4.132 17.047 0.164 1.00 85.69 129 ALA A C 1
ATOM 936 O O . ALA A 1 129 ? 3.085 17.061 0.806 1.00 85.69 129 ALA A O 1
ATOM 937 N N . LEU A 1 130 ? 5.180 17.808 0.502 1.00 90.31 130 LEU A N 1
ATOM 938 C CA . LEU A 1 130 ? 5.186 18.678 1.678 1.00 90.31 130 LEU A CA 1
ATOM 939 C C . LEU A 1 130 ? 4.197 19.839 1.526 1.00 90.31 130 LEU A C 1
ATOM 941 O O . LEU A 1 130 ? 3.471 20.154 2.473 1.00 90.31 130 LEU A O 1
ATOM 945 N N . CYS A 1 131 ? 4.127 20.441 0.336 1.00 89.62 131 CYS A N 1
ATOM 946 C CA . CYS A 1 131 ? 3.137 21.472 0.027 1.00 89.62 131 CYS A CA 1
ATOM 947 C C . CYS A 1 131 ? 1.710 20.920 0.171 1.00 89.62 131 CYS A C 1
ATOM 949 O O . CYS A 1 131 ? 0.890 21.506 0.881 1.00 89.62 131 CYS A O 1
ATOM 951 N N . GLY A 1 132 ? 1.438 19.753 -0.422 1.00 90.88 132 GLY A N 1
ATOM 952 C CA . GLY A 1 132 ? 0.136 19.088 -0.322 1.00 90.88 132 GLY A CA 1
ATOM 953 C C . GLY A 1 132 ? -0.244 18.732 1.110 1.00 90.88 132 GLY A C 1
ATOM 954 O O . GLY A 1 132 ? -1.364 19.009 1.541 1.00 90.88 132 GLY A O 1
ATOM 955 N N . ALA A 1 133 ? 0.693 18.180 1.882 1.00 93.81 133 ALA A N 1
ATOM 956 C CA . ALA A 1 133 ? 0.481 17.850 3.287 1.00 93.81 133 ALA A CA 1
ATOM 957 C C . ALA A 1 133 ? 0.189 19.089 4.140 1.00 93.81 133 ALA A C 1
ATOM 959 O O . ALA A 1 133 ? -0.751 19.070 4.930 1.00 93.81 133 ALA A O 1
ATOM 960 N N . SER A 1 134 ? 0.925 20.184 3.934 1.00 95.06 134 SER A N 1
ATOM 961 C CA . SER A 1 134 ? 0.700 21.447 4.652 1.00 95.06 134 SER A CA 1
ATOM 962 C C . SER A 1 134 ? -0.700 22.011 4.386 1.00 95.06 134 SER A C 1
ATOM 964 O O . SER A 1 134 ? -1.432 22.347 5.317 1.00 95.06 134 SER A O 1
ATOM 966 N N . VAL A 1 135 ? -1.108 22.067 3.114 1.00 95.12 135 VAL A N 1
ATOM 967 C CA . VAL A 1 135 ? -2.407 22.627 2.708 1.00 95.12 135 VAL A CA 1
ATOM 968 C C . VAL A 1 135 ? -3.570 21.747 3.167 1.00 95.12 135 VAL A C 1
ATOM 970 O O . VAL A 1 135 ? -4.545 22.248 3.730 1.00 95.12 135 VAL A O 1
ATOM 973 N N . THR A 1 136 ? -3.484 20.435 2.938 1.00 96.38 136 THR A N 1
ATOM 974 C CA . THR A 1 136 ? -4.541 19.495 3.343 1.00 96.38 136 THR A CA 1
ATOM 975 C C . THR A 1 136 ? -4.632 19.362 4.856 1.00 96.38 136 THR A C 1
ATOM 977 O O . THR A 1 136 ? -5.740 19.297 5.372 1.00 96.38 136 THR A O 1
ATOM 980 N N . GLY A 1 137 ? -3.511 19.409 5.581 1.00 97.44 137 GLY A N 1
ATOM 981 C CA . GLY A 1 137 ? -3.499 19.417 7.044 1.00 97.44 137 GLY A CA 1
ATOM 982 C C . GLY A 1 137 ? -4.250 20.614 7.621 1.00 97.44 137 GLY A C 1
ATOM 983 O O . GLY A 1 137 ? -5.125 20.435 8.468 1.00 97.44 137 GLY A O 1
ATOM 984 N N . ALA A 1 138 ? -3.987 21.821 7.109 1.00 98.19 138 ALA A N 1
ATOM 985 C CA . ALA A 1 138 ? -4.705 23.024 7.530 1.00 98.19 138 ALA A CA 1
ATOM 986 C C . ALA A 1 138 ? -6.212 22.938 7.221 1.00 98.19 138 ALA A C 1
ATOM 988 O O . ALA A 1 138 ? -7.045 23.218 8.082 1.00 98.19 138 ALA A O 1
ATOM 989 N N . ARG A 1 139 ? -6.576 22.505 6.006 1.00 97.75 139 ARG A N 1
ATOM 990 C CA . ARG A 1 139 ? -7.980 22.390 5.569 1.00 97.75 139 ARG A CA 1
ATOM 991 C C . ARG A 1 139 ? -8.755 21.322 6.335 1.00 97.75 139 ARG A C 1
ATOM 993 O O . ARG A 1 139 ? -9.851 21.606 6.810 1.00 97.75 139 ARG A O 1
ATOM 1000 N N . ALA A 1 140 ? -8.180 20.129 6.477 1.00 98.12 140 ALA A N 1
ATOM 1001 C CA . ALA A 1 140 ? -8.764 19.027 7.233 1.00 98.12 140 ALA A CA 1
ATOM 1002 C C . ALA A 1 140 ? -8.927 19.397 8.709 1.00 98.12 140 ALA A C 1
ATOM 1004 O O . ALA A 1 140 ? -9.978 19.138 9.283 1.00 98.12 140 ALA A O 1
ATOM 1005 N N . GLY A 1 141 ? -7.922 20.049 9.307 1.00 98.25 141 GLY A N 1
ATOM 1006 C CA . GLY A 1 141 ? -7.979 20.506 10.695 1.00 98.25 141 GLY A CA 1
ATOM 1007 C C . GLY A 1 141 ? -9.103 21.513 10.939 1.00 98.25 141 GLY A C 1
ATOM 1008 O O . GLY A 1 141 ? -9.891 21.330 11.864 1.00 98.25 141 GLY A O 1
ATOM 1009 N N . LEU A 1 142 ? -9.227 22.533 10.081 1.00 98.25 142 LEU A N 1
ATOM 1010 C CA . LEU A 1 142 ? -10.320 23.510 10.158 1.00 98.25 142 LEU A CA 1
ATOM 1011 C C . LEU A 1 142 ? -11.687 22.847 9.948 1.00 98.25 142 LEU A C 1
ATOM 1013 O O . LEU A 1 142 ? -12.599 23.057 10.743 1.00 98.25 142 LEU A O 1
ATOM 1017 N N . GLY A 1 143 ? -11.819 22.001 8.922 1.00 97.69 143 GLY A N 1
ATOM 1018 C CA . GLY A 1 143 ? -13.063 21.287 8.637 1.00 97.69 143 GLY A CA 1
ATOM 1019 C C . GLY A 1 143 ? -13.495 20.364 9.777 1.00 97.69 143 GLY A C 1
ATOM 1020 O O . GLY A 1 143 ? -14.669 20.354 10.141 1.00 97.69 143 GLY A O 1
ATOM 1021 N N . ALA A 1 144 ? -12.552 19.628 10.368 1.00 97.75 144 ALA A N 1
ATOM 1022 C CA . ALA A 1 144 ? -12.809 18.761 11.511 1.00 97.75 144 ALA A CA 1
ATOM 1023 C C . ALA A 1 144 ? -13.188 19.560 12.766 1.00 97.75 144 ALA A C 1
ATOM 1025 O O . ALA A 1 144 ? -14.095 19.152 13.488 1.00 97.75 144 ALA A O 1
ATOM 1026 N N . ALA A 1 145 ? -12.544 20.707 13.013 1.00 97.81 145 ALA A N 1
ATOM 1027 C CA . ALA A 1 145 ? -12.875 21.580 14.137 1.00 97.81 145 ALA A CA 1
ATOM 1028 C C . ALA A 1 145 ? -14.287 22.176 14.008 1.00 97.81 145 ALA A C 1
ATOM 1030 O O . ALA A 1 145 ? -15.058 22.140 14.964 1.00 97.81 145 ALA A O 1
ATOM 1031 N N . GLU A 1 146 ? -14.653 22.668 12.820 1.00 97.00 146 GLU A N 1
ATOM 1032 C CA . GLU A 1 146 ? -16.002 23.174 12.536 1.00 97.00 146 GLU A CA 1
ATOM 1033 C C . GLU A 1 146 ? -17.072 22.093 12.728 1.00 97.00 146 GLU A C 1
ATOM 1035 O O . GLU A 1 146 ? -18.106 22.357 13.342 1.00 97.00 146 GLU A O 1
ATOM 1040 N N . TYR A 1 147 ? -16.813 20.871 12.249 1.00 96.75 147 TYR A N 1
ATOM 1041 C CA . TYR A 1 147 ? -17.709 19.736 12.465 1.00 96.75 147 TYR A CA 1
ATOM 1042 C C . TYR A 1 147 ? -17.840 19.401 13.953 1.00 96.75 147 TYR A C 1
ATOM 1044 O O . TYR A 1 147 ? -18.951 19.259 14.455 1.00 96.75 147 TYR A O 1
ATOM 1052 N N . ALA A 1 148 ? -16.724 19.319 14.680 1.00 96.56 148 ALA A N 1
ATOM 1053 C CA . ALA A 1 148 ? -16.716 18.958 16.095 1.00 96.56 148 ALA A CA 1
ATOM 1054 C C . ALA A 1 148 ? -17.462 19.965 16.989 1.00 96.56 148 ALA A C 1
ATOM 1056 O O . ALA A 1 148 ? -18.023 19.561 18.001 1.00 96.56 148 ALA A O 1
ATOM 1057 N N . LEU A 1 149 ? -17.506 21.252 16.618 1.00 97.19 149 LEU A N 1
ATOM 1058 C CA . LEU A 1 149 ? -18.282 22.276 17.334 1.00 97.19 149 LEU A CA 1
ATOM 1059 C C . LEU A 1 149 ? -19.800 22.075 17.226 1.00 97.19 149 LEU A C 1
ATOM 1061 O O . LEU A 1 149 ? -20.543 22.577 18.066 1.00 97.19 149 LEU A O 1
ATOM 1065 N N . GLN A 1 150 ? -20.253 21.388 16.180 1.00 96.12 150 GLN A N 1
ATOM 1066 C CA . GLN A 1 150 ? -21.670 21.165 15.883 1.00 96.12 150 GLN A CA 1
ATOM 1067 C C . GLN A 1 150 ? -22.103 19.725 16.168 1.00 96.12 150 GLN A C 1
ATOM 1069 O O . GLN A 1 150 ? -23.291 19.456 16.322 1.00 96.12 150 GLN A O 1
ATOM 1074 N N . ALA A 1 151 ? -21.149 18.796 16.208 1.00 95.75 151 ALA A N 1
ATOM 1075 C CA . ALA A 1 151 ? -21.407 17.389 16.430 1.00 95.75 151 ALA A CA 1
ATOM 1076 C C . ALA A 1 151 ? -21.696 17.098 17.905 1.00 95.75 151 ALA A C 1
ATOM 1078 O O . ALA A 1 151 ? -21.030 17.596 18.814 1.00 95.75 151 ALA A O 1
ATOM 1079 N N . GLU A 1 152 ? -22.658 16.214 18.141 1.00 94.06 152 GLU A N 1
ATOM 1080 C CA . GLU A 1 152 ? -22.859 15.639 19.463 1.00 94.06 152 GLU A CA 1
ATOM 1081 C C . GLU A 1 152 ? -21.684 14.729 19.834 1.00 94.06 152 GLU A C 1
ATOM 1083 O O . GLU A 1 152 ? -21.055 14.089 18.984 1.00 94.06 152 GLU A O 1
ATOM 1088 N N . LYS A 1 153 ? -21.388 14.648 21.134 1.00 91.31 153 LYS A N 1
ATOM 1089 C CA . LYS A 1 153 ? -20.360 13.738 21.636 1.00 91.31 153 LYS A CA 1
ATOM 1090 C C . LYS A 1 153 ? -20.766 12.294 21.302 1.00 91.31 153 LYS A C 1
ATOM 1092 O O . LYS A 1 153 ? -21.816 11.856 21.774 1.00 91.31 153 LYS A O 1
ATOM 1097 N N . PRO A 1 154 ? -19.945 11.530 20.559 1.00 89.12 154 PRO A N 1
ATOM 1098 C CA . PRO A 1 154 ? -20.314 10.176 20.181 1.00 89.12 154 PRO A CA 1
ATOM 1099 C C . PRO A 1 154 ? -20.371 9.271 21.414 1.00 89.12 154 PRO A C 1
ATOM 1101 O O . PRO A 1 154 ? -19.493 9.316 22.283 1.00 89.12 154 PRO A O 1
ATOM 1104 N N . VAL A 1 155 ? -21.393 8.419 21.468 1.00 93.12 155 VAL A N 1
ATOM 1105 C CA . VAL A 1 155 ? -21.460 7.303 22.415 1.00 93.12 155 VAL A CA 1
ATOM 1106 C C . VAL A 1 155 ? -20.729 6.126 21.789 1.00 93.12 155 VAL A C 1
ATOM 1108 O O . VAL A 1 155 ? -21.060 5.696 20.686 1.00 93.12 155 VAL A O 1
ATOM 1111 N N . VAL A 1 156 ? -19.712 5.623 22.484 1.00 92.06 156 VAL A N 1
ATOM 1112 C CA . VAL A 1 156 ? -18.931 4.477 22.016 1.00 92.06 156 VAL A CA 1
ATOM 1113 C C . VAL A 1 156 ? -19.473 3.217 22.670 1.00 92.06 156 VAL A C 1
ATOM 1115 O O . VAL A 1 156 ? -19.508 3.118 23.896 1.00 92.06 156 VAL A O 1
ATOM 1118 N N . ASP A 1 157 ? -19.875 2.260 21.844 1.00 95.44 157 ASP A N 1
ATOM 1119 C CA . ASP A 1 157 ? -20.341 0.957 22.298 1.00 95.44 157 ASP A CA 1
ATOM 1120 C C . ASP A 1 157 ? -19.188 0.123 22.898 1.00 95.44 157 ASP A C 1
ATOM 1122 O O . ASP A 1 157 ? -18.106 -0.018 22.320 1.00 95.44 157 ASP A O 1
ATOM 1126 N N . GLY A 1 158 ? -19.423 -0.433 24.089 1.00 96.81 158 GLY A N 1
ATOM 1127 C CA . GLY A 1 158 ? -18.463 -1.276 24.797 1.00 96.81 158 GLY A CA 1
ATOM 1128 C C . GLY A 1 158 ? -18.240 -2.634 24.128 1.00 96.81 158 GLY A C 1
ATOM 1129 O O . GLY A 1 158 ? -17.121 -3.164 24.178 1.00 96.81 158 GLY A O 1
ATOM 1130 N N . GLU A 1 159 ? -19.263 -3.187 23.470 1.00 97.00 159 GLU A N 1
ATOM 1131 C CA . GLU A 1 159 ? -19.120 -4.423 22.696 1.00 97.00 159 GLU A CA 1
ATOM 1132 C C . GLU A 1 159 ? -18.208 -4.188 21.489 1.00 97.00 159 GLU A C 1
ATOM 1134 O O . GLU A 1 159 ? -17.269 -4.958 21.260 1.00 97.00 159 GLU A O 1
ATOM 1139 N N . GLU A 1 160 ? -18.386 -3.062 20.794 1.00 96.00 160 GLU A N 1
ATOM 1140 C CA . GLU A 1 160 ? -17.518 -2.651 19.692 1.00 96.00 160 GLU A CA 1
ATOM 1141 C C . GLU A 1 160 ? -16.056 -2.449 20.125 1.00 96.00 160 GLU A C 1
ATOM 1143 O O . GLU A 1 160 ? -15.138 -2.954 19.470 1.00 96.00 160 GLU A O 1
ATOM 1148 N N . ILE A 1 161 ? -15.802 -1.802 21.271 1.00 96.56 161 ILE A N 1
ATOM 1149 C CA . ILE A 1 161 ? -14.438 -1.683 21.827 1.00 96.56 161 ILE A CA 1
ATOM 1150 C C . ILE A 1 161 ? -13.825 -3.070 22.051 1.00 96.56 161 ILE A C 1
ATOM 1152 O O . ILE A 1 161 ? -12.654 -3.301 21.731 1.00 96.56 161 ILE A O 1
ATOM 1156 N N . THR A 1 162 ? -14.600 -3.999 22.607 1.00 97.38 162 THR A N 1
ATOM 1157 C CA . THR A 1 162 ? -14.143 -5.364 22.894 1.00 97.38 162 THR A CA 1
ATOM 1158 C C . THR A 1 162 ? -13.825 -6.111 21.596 1.00 97.38 162 THR A C 1
ATOM 1160 O O . THR A 1 162 ? -12.761 -6.729 21.481 1.00 97.38 162 THR A O 1
ATOM 1163 N N . ARG A 1 163 ? -14.690 -5.997 20.581 1.00 97.00 163 ARG A N 1
ATOM 1164 C CA . ARG A 1 163 ? -14.480 -6.577 19.248 1.00 97.00 163 ARG A CA 1
ATOM 1165 C C . ARG A 1 163 ? -13.208 -6.037 18.590 1.00 97.00 163 ARG A C 1
ATOM 1167 O O . ARG A 1 163 ? -12.398 -6.824 18.093 1.00 97.00 163 ARG A O 1
ATOM 1174 N N . LEU A 1 164 ? -13.000 -4.719 18.622 1.00 96.62 164 LEU A N 1
ATOM 1175 C CA . LEU A 1 164 ? -11.814 -4.066 18.060 1.00 96.62 164 LEU A CA 1
ATOM 1176 C C . LEU A 1 164 ? -10.536 -4.483 18.787 1.00 96.62 164 LEU A C 1
ATOM 1178 O O . LEU A 1 164 ? -9.553 -4.823 18.131 1.00 96.62 164 LEU A O 1
ATOM 1182 N N . LYS A 1 165 ? -10.553 -4.543 20.125 1.00 97.19 165 LYS A N 1
ATOM 1183 C CA . LYS A 1 165 ? -9.417 -5.041 20.916 1.00 97.19 165 LYS A CA 1
ATOM 1184 C C . LYS A 1 165 ? -9.052 -6.469 20.528 1.00 97.19 165 LYS A C 1
ATOM 1186 O O . LYS A 1 165 ? -7.885 -6.732 20.257 1.00 97.19 165 LYS A O 1
ATOM 1191 N N . LYS A 1 166 ? -10.034 -7.367 20.412 1.00 96.31 166 LYS A N 1
ATOM 1192 C CA . LYS A 1 166 ? -9.796 -8.746 19.962 1.00 96.31 166 LYS A CA 1
ATOM 1193 C C . LYS A 1 166 ? -9.168 -8.790 18.564 1.00 96.31 166 LYS A C 1
ATOM 1195 O O . LYS A 1 166 ? -8.253 -9.570 18.319 1.00 96.31 166 LYS A O 1
ATOM 1200 N N . GLY A 1 167 ? -9.616 -7.930 17.649 1.00 95.31 167 GLY A N 1
ATOM 1201 C CA . GLY A 1 167 ? -9.018 -7.802 16.317 1.00 95.31 167 GLY A CA 1
ATOM 1202 C C . GLY A 1 167 ? -7.575 -7.282 16.345 1.00 95.31 167 GLY A C 1
ATOM 1203 O O . GLY A 1 167 ? -6.713 -7.827 15.654 1.00 95.31 167 GLY A O 1
ATOM 1204 N N . ILE A 1 168 ? -7.306 -6.255 17.157 1.00 97.25 168 ILE A N 1
ATOM 1205 C CA . ILE A 1 168 ? -5.985 -5.629 17.294 1.00 97.25 168 ILE A CA 1
ATOM 1206 C C . ILE A 1 168 ? -4.991 -6.592 17.940 1.00 97.25 168 ILE A C 1
ATOM 1208 O O . ILE A 1 168 ? -3.902 -6.757 17.399 1.00 97.25 168 ILE A O 1
ATOM 1212 N N . TYR A 1 169 ? -5.353 -7.236 19.052 1.00 98.12 169 TYR A N 1
ATOM 1213 C CA . TYR A 1 169 ? -4.462 -8.107 19.826 1.00 98.12 169 TYR A CA 1
ATOM 1214 C C . TYR A 1 169 ? -4.444 -9.562 19.350 1.00 98.12 169 TYR A C 1
ATOM 1216 O O . TYR A 1 169 ? -3.543 -10.305 19.728 1.00 98.12 169 TYR A O 1
ATOM 1224 N N . GLY A 1 170 ? -5.357 -9.960 18.459 1.00 97.69 170 GLY A N 1
ATOM 1225 C CA . GLY A 1 170 ? -5.441 -11.320 17.926 1.00 97.69 170 GLY A CA 1
ATOM 1226 C C . GLY A 1 170 ? -4.105 -11.931 17.467 1.00 97.69 170 GLY A C 1
ATOM 1227 O O . GLY A 1 170 ? -3.863 -13.094 17.783 1.00 97.69 170 GLY A O 1
ATOM 1228 N N . PRO A 1 171 ? -3.192 -11.205 16.781 1.00 98.31 171 PRO A N 1
ATOM 1229 C CA . PRO A 1 171 ? -1.865 -11.734 16.450 1.00 98.31 171 PRO A CA 1
ATOM 1230 C C . PRO A 1 171 ? -1.022 -12.180 17.652 1.00 98.31 171 PRO A C 1
ATOM 1232 O O . PRO A 1 171 ? -0.242 -13.117 17.503 1.00 98.31 171 PRO A O 1
ATOM 1235 N N . MET A 1 172 ? -1.182 -11.560 18.824 1.00 98.00 172 MET A N 1
ATOM 1236 C CA . MET A 1 172 ? -0.456 -11.929 20.048 1.00 98.00 172 MET A CA 1
ATOM 1237 C C . MET A 1 172 ? -1.055 -13.140 20.768 1.00 98.00 172 MET A C 1
ATOM 1239 O O . MET A 1 172 ? -0.358 -13.833 21.500 1.00 98.00 172 MET A O 1
ATOM 1243 N N . GLU A 1 173 ? -2.341 -13.414 20.557 1.00 96.81 173 GLU A N 1
ATOM 1244 C CA . GLU A 1 173 ? -3.044 -14.535 21.195 1.00 96.81 173 GLU A CA 1
ATOM 1245 C C . GLU A 1 173 ? -2.850 -15.862 20.439 1.00 96.81 173 GLU A C 1
ATOM 1247 O O . GLU A 1 173 ? -3.127 -16.945 20.962 1.00 96.81 173 GLU A O 1
ATOM 1252 N N . ARG A 1 174 ? -2.383 -15.807 19.186 1.00 95.69 174 ARG A N 1
ATOM 1253 C CA . ARG A 1 174 ? -2.193 -16.994 18.345 1.00 95.69 174 ARG A CA 1
ATOM 1254 C C . ARG A 1 174 ? -0.979 -17.805 18.792 1.00 95.69 174 ARG A C 1
ATOM 1256 O O . ARG A 1 174 ? 0.137 -17.303 18.846 1.00 95.69 174 ARG A O 1
ATOM 1263 N N . LYS A 1 175 ? -1.186 -19.112 18.986 1.00 95.31 175 LYS A N 1
ATOM 1264 C CA . LYS A 1 175 ? -0.123 -20.074 19.339 1.00 95.31 175 LYS A CA 1
ATOM 1265 C C . LYS A 1 175 ? 0.830 -20.4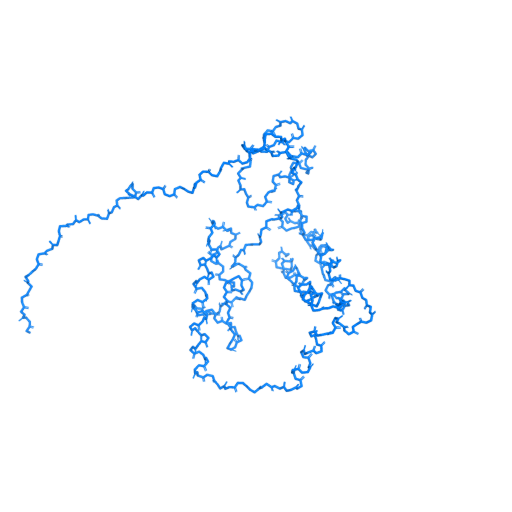12 18.184 1.00 95.31 175 LYS A C 1
ATOM 1267 O O . LYS A 1 175 ? 1.892 -20.972 18.424 1.00 95.31 175 LYS A O 1
ATOM 1272 N N . GLY A 1 176 ? 0.448 -20.121 16.942 1.00 94.75 176 GLY A N 1
ATOM 1273 C CA . GLY A 1 176 ? 1.245 -20.426 15.756 1.00 94.75 176 GLY A CA 1
ATOM 1274 C C . GLY A 1 176 ? 0.699 -19.747 14.506 1.00 94.75 176 GLY A C 1
ATOM 1275 O O . GLY A 1 176 ? -0.465 -19.337 14.470 1.00 94.75 176 GLY A O 1
ATOM 1276 N N . GLY A 1 177 ? 1.554 -19.613 13.494 1.00 97.25 177 GLY A N 1
ATOM 1277 C CA . GLY A 1 177 ? 1.232 -18.904 12.263 1.00 97.25 177 GLY A CA 1
ATOM 1278 C C . GLY A 1 177 ? 2.464 -18.334 11.564 1.00 97.25 177 GLY A C 1
ATOM 1279 O O . GLY A 1 177 ? 3.571 -18.845 11.727 1.00 97.25 177 GLY A O 1
ATOM 1280 N N . PHE A 1 178 ? 2.264 -17.291 10.761 1.00 98.31 178 PHE A N 1
ATOM 1281 C CA . PHE A 1 178 ? 3.310 -16.698 9.932 1.00 98.31 178 PHE A CA 1
ATOM 1282 C C . PHE A 1 178 ? 3.935 -15.463 10.578 1.00 98.31 178 PHE A C 1
ATOM 1284 O O . PHE A 1 178 ? 3.244 -14.607 11.135 1.00 98.31 178 PHE A O 1
ATOM 1291 N N . SER A 1 179 ? 5.253 -15.329 10.414 1.00 98.00 179 SER A N 1
ATOM 1292 C CA . SER A 1 179 ? 5.962 -14.099 10.760 1.00 98.00 179 SER A CA 1
ATOM 1293 C C . SER A 1 179 ? 5.555 -12.963 9.810 1.00 98.00 179 SER A C 1
ATOM 1295 O O . SER A 1 179 ? 5.637 -13.143 8.589 1.00 98.00 179 SER A O 1
ATOM 1297 N N . PRO A 1 180 ? 5.211 -11.764 10.319 1.00 98.25 180 PRO A N 1
ATOM 1298 C CA . PRO A 1 180 ? 4.880 -10.618 9.472 1.00 98.25 180 PRO A CA 1
ATOM 1299 C C . PRO A 1 180 ? 6.044 -10.182 8.579 1.00 98.25 180 PRO A C 1
ATOM 1301 O O . PRO A 1 180 ? 5.835 -9.751 7.446 1.00 98.25 180 PRO A O 1
ATOM 1304 N N . ARG A 1 181 ? 7.287 -10.368 9.038 1.00 98.19 181 ARG A N 1
ATOM 1305 C CA . ARG A 1 181 ? 8.490 -10.079 8.244 1.00 98.19 181 ARG A CA 1
ATOM 1306 C C . ARG A 1 181 ? 8.584 -10.979 7.019 1.00 98.19 181 ARG A C 1
ATOM 1308 O O . ARG A 1 181 ? 8.875 -10.495 5.931 1.00 98.19 181 ARG A O 1
ATOM 1315 N N . TRP A 1 182 ? 8.309 -12.270 7.198 1.00 98.19 182 TRP A N 1
ATOM 1316 C CA . TRP A 1 182 ? 8.334 -13.230 6.100 1.00 98.19 182 TRP A CA 1
ATOM 1317 C C . TRP A 1 182 ? 7.224 -12.941 5.086 1.00 98.19 182 TRP A C 1
ATOM 1319 O O . TRP A 1 182 ? 7.511 -12.828 3.900 1.00 98.19 182 TRP A O 1
ATOM 1329 N N . VAL A 1 183 ? 5.985 -12.710 5.538 1.00 98.56 183 VAL A N 1
ATOM 1330 C CA . VAL A 1 183 ? 4.875 -12.358 4.630 1.00 98.56 183 VAL A CA 1
ATOM 1331 C C . VAL A 1 183 ? 5.150 -11.040 3.897 1.00 98.56 183 VAL A C 1
ATOM 1333 O O . VAL A 1 183 ? 4.945 -10.959 2.690 1.00 98.56 183 VAL A O 1
ATOM 1336 N N . THR A 1 184 ? 5.700 -10.030 4.581 1.00 98.06 184 THR A N 1
ATOM 1337 C CA . THR A 1 184 ? 6.146 -8.780 3.940 1.00 98.06 184 THR A CA 1
ATOM 1338 C C . THR A 1 184 ? 7.211 -9.038 2.875 1.00 98.06 184 THR A C 1
ATOM 1340 O O . THR A 1 184 ? 7.164 -8.428 1.809 1.00 98.06 184 THR A O 1
ATOM 1343 N N . GLN A 1 185 ? 8.168 -9.934 3.128 1.00 96.75 185 GLN A N 1
ATOM 1344 C CA . GLN A 1 185 ? 9.185 -10.293 2.141 1.00 96.75 185 GLN A CA 1
ATOM 1345 C C . GLN A 1 185 ? 8.566 -10.970 0.913 1.00 96.75 185 GLN A C 1
ATOM 1347 O O . GLN A 1 185 ? 8.926 -10.623 -0.209 1.00 96.75 185 GLN A O 1
ATOM 1352 N N . VAL A 1 186 ? 7.623 -11.896 1.109 1.00 97.94 186 VAL A N 1
ATOM 1353 C CA . VAL A 1 186 ? 6.898 -12.561 0.013 1.00 97.94 186 VAL A CA 1
ATOM 1354 C C . VAL A 1 186 ? 6.116 -11.538 -0.813 1.00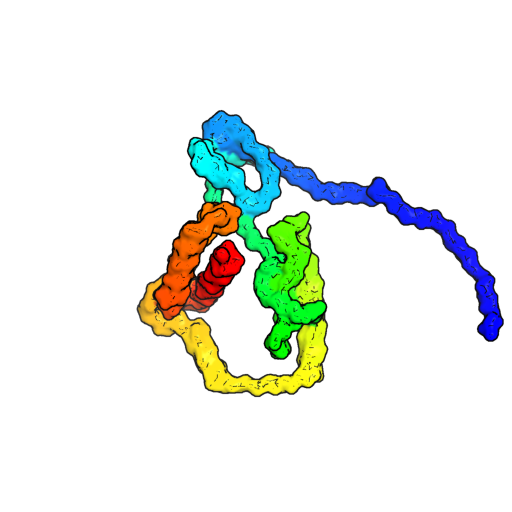 97.94 186 VAL A C 1
ATOM 1356 O O . VAL A 1 186 ? 6.226 -11.526 -2.040 1.00 97.94 186 VAL A O 1
ATOM 1359 N N . LEU A 1 187 ? 5.401 -10.625 -0.151 1.00 97.50 187 LEU A N 1
ATOM 1360 C CA . LEU A 1 187 ? 4.677 -9.544 -0.815 1.00 97.50 187 LEU A CA 1
ATOM 1361 C C . LEU A 1 187 ? 5.619 -8.650 -1.628 1.00 97.50 187 LEU A C 1
ATOM 1363 O O . LEU A 1 187 ? 5.357 -8.382 -2.798 1.00 97.50 187 LEU A O 1
ATOM 1367 N N . ARG A 1 188 ? 6.740 -8.221 -1.034 1.00 93.50 188 ARG A N 1
ATOM 1368 C CA . ARG A 1 188 ? 7.752 -7.416 -1.730 1.00 93.50 188 ARG A CA 1
ATOM 1369 C C . ARG A 1 188 ? 8.304 -8.164 -2.933 1.00 93.50 188 ARG A C 1
ATOM 1371 O O . ARG A 1 188 ? 8.301 -7.600 -4.010 1.00 93.50 188 ARG A O 1
ATOM 1378 N N . ASN A 1 189 ? 8.677 -9.432 -2.803 1.00 93.25 189 ASN A N 1
ATOM 1379 C CA . ASN A 1 189 ? 9.174 -10.223 -3.934 1.00 93.25 189 ASN A CA 1
ATOM 1380 C C . ASN A 1 189 ? 8.128 -10.417 -5.043 1.00 93.25 189 ASN A C 1
ATOM 1382 O O . ASN A 1 189 ? 8.501 -10.634 -6.191 1.00 93.25 189 ASN A O 1
ATOM 1386 N N . THR A 1 190 ? 6.841 -10.320 -4.709 1.00 95.69 190 THR A N 1
ATOM 1387 C CA . THR A 1 190 ? 5.737 -10.401 -5.674 1.00 95.69 190 THR A CA 1
ATOM 1388 C C . THR A 1 190 ? 5.514 -9.069 -6.394 1.00 95.69 190 THR A C 1
ATOM 1390 O O . THR A 1 190 ? 5.294 -9.059 -7.597 1.00 95.69 190 THR A O 1
ATOM 1393 N N . MET A 1 191 ? 5.580 -7.944 -5.676 1.00 92.81 191 MET A N 1
ATOM 1394 C CA . MET A 1 191 ? 5.219 -6.614 -6.194 1.00 92.81 191 MET A CA 1
ATOM 1395 C C . MET A 1 191 ? 6.404 -5.805 -6.730 1.00 92.81 191 MET A C 1
ATOM 1397 O O . MET A 1 191 ? 6.235 -4.975 -7.620 1.00 92.81 191 MET A O 1
ATOM 1401 N N . ALA A 1 192 ? 7.588 -6.012 -6.154 1.00 88.94 192 ALA A N 1
ATOM 1402 C CA . ALA A 1 192 ? 8.803 -5.258 -6.432 1.00 88.94 192 ALA A CA 1
ATOM 1403 C C . ALA A 1 192 ? 9.366 -5.423 -7.842 1.00 88.94 192 ALA A C 1
ATOM 1405 O O . ALA A 1 192 ? 9.866 -4.433 -8.373 1.00 88.94 192 ALA A O 1
ATOM 1406 N N . PRO A 1 193 ? 9.361 -6.623 -8.453 1.00 89.88 193 PRO A N 1
ATOM 1407 C CA . PRO A 1 193 ? 10.021 -6.784 -9.736 1.00 89.88 193 PRO A CA 1
ATOM 1408 C C . PRO A 1 193 ? 9.471 -5.798 -10.770 1.00 89.88 193 PRO A C 1
ATOM 1410 O O . PRO A 1 193 ? 8.257 -5.639 -10.916 1.00 89.88 193 PRO A O 1
ATOM 1413 N N . TYR A 1 194 ? 10.366 -5.133 -11.504 1.00 88.25 194 TYR A N 1
ATOM 1414 C CA . TYR A 1 194 ? 9.992 -4.022 -12.385 1.00 88.25 194 TYR A CA 1
ATOM 1415 C C . TYR A 1 194 ? 8.953 -4.409 -13.449 1.00 88.25 194 TYR A C 1
ATOM 1417 O O . TYR A 1 194 ? 8.162 -3.583 -13.900 1.00 88.25 194 TYR A O 1
ATOM 1425 N N . PHE A 1 195 ? 8.922 -5.686 -13.827 1.00 90.62 195 PHE A N 1
ATOM 1426 C CA . PHE A 1 195 ? 7.992 -6.255 -14.795 1.00 90.62 195 PHE A CA 1
ATOM 1427 C C . PHE A 1 195 ? 6.565 -6.475 -14.254 1.00 90.62 195 PHE A C 1
ATOM 1429 O O . PHE A 1 195 ? 5.727 -7.024 -14.972 1.00 90.62 195 PHE A O 1
ATOM 1436 N N . ILE A 1 196 ? 6.278 -6.067 -13.013 1.00 93.44 196 ILE A N 1
ATOM 1437 C CA . ILE A 1 196 ? 4.938 -6.118 -12.414 1.00 93.44 196 ILE A CA 1
ATOM 1438 C C . ILE A 1 196 ? 4.259 -4.749 -12.509 1.00 93.44 196 ILE A C 1
ATOM 1440 O O . ILE A 1 196 ? 3.361 -4.578 -13.330 1.00 93.44 196 ILE A O 1
ATOM 1444 N N . MET A 1 197 ? 4.701 -3.765 -11.713 1.00 87.75 197 MET A N 1
ATOM 1445 C CA . MET A 1 197 ? 4.024 -2.462 -11.613 1.00 87.75 197 MET A CA 1
ATOM 1446 C C . MET A 1 197 ? 4.622 -1.359 -12.498 1.00 87.75 197 MET A C 1
ATOM 1448 O O . MET A 1 197 ? 3.885 -0.447 -12.873 1.00 87.75 197 MET A O 1
ATOM 1452 N N . TYR A 1 198 ? 5.915 -1.427 -12.852 1.00 86.25 198 TYR A N 1
ATOM 1453 C CA . TYR A 1 198 ? 6.556 -0.415 -13.710 1.00 86.25 198 TYR A CA 1
ATOM 1454 C C . TYR A 1 198 ? 6.334 -0.692 -15.195 1.00 86.25 198 TYR A C 1
ATOM 1456 O O . TYR A 1 198 ? 5.901 0.188 -15.933 1.00 86.25 198 TYR A O 1
ATOM 1464 N N . VAL A 1 199 ? 6.590 -1.926 -15.630 1.00 90.12 199 VAL A N 1
ATOM 1465 C CA . VAL A 1 199 ? 6.320 -2.394 -16.994 1.00 90.12 199 VAL A CA 1
ATOM 1466 C C . VAL A 1 199 ? 5.163 -3.383 -16.933 1.00 90.12 199 VAL A C 1
ATOM 1468 O O . VAL A 1 199 ? 5.356 -4.598 -16.839 1.00 90.12 199 VAL A O 1
ATOM 1471 N N . LYS A 1 200 ? 3.946 -2.841 -16.942 1.00 92.81 200 LYS A N 1
ATOM 1472 C CA . LYS A 1 200 ? 2.713 -3.607 -16.746 1.00 92.81 200 LYS A CA 1
ATOM 1473 C C . LYS A 1 200 ? 2.440 -4.556 -17.913 1.00 92.81 200 LYS A C 1
ATOM 1475 O O . LYS A 1 200 ? 2.606 -4.199 -19.075 1.00 92.81 200 LYS A O 1
ATOM 1480 N N . HIS A 1 201 ? 1.997 -5.767 -17.588 1.00 97.44 201 HIS A N 1
ATOM 1481 C CA . HIS A 1 201 ? 1.485 -6.748 -18.545 1.00 97.44 201 HIS A CA 1
ATOM 1482 C C . HIS A 1 201 ? 0.375 -7.551 -17.871 1.00 97.44 201 HIS A C 1
ATOM 1484 O O . HIS A 1 201 ? 0.587 -8.041 -16.758 1.00 97.44 201 HIS A O 1
ATOM 1490 N N . GLY A 1 202 ? -0.775 -7.697 -18.537 1.00 97.94 202 GLY A N 1
ATOM 1491 C CA . GLY A 1 202 ? -1.994 -8.265 -17.947 1.00 97.94 202 GLY A CA 1
ATOM 1492 C C . GLY A 1 202 ? -1.761 -9.611 -17.262 1.00 97.94 202 GLY A C 1
ATOM 1493 O O . GLY A 1 202 ? -2.025 -9.745 -16.074 1.00 97.94 202 GLY A O 1
ATOM 1494 N N . GLU A 1 203 ? -1.145 -10.571 -17.956 1.00 98.25 203 GLU A N 1
ATOM 1495 C CA . GLU A 1 203 ? -0.878 -11.908 -17.398 1.00 98.25 203 GLU A CA 1
ATOM 1496 C C . GLU A 1 203 ? -0.008 -11.880 -16.131 1.00 98.25 203 GLU A C 1
ATOM 1498 O O . GLU A 1 203 ? -0.270 -12.604 -15.172 1.00 98.25 203 GLU A O 1
ATOM 1503 N N . ARG A 1 204 ? 1.014 -11.014 -16.092 1.00 97.81 204 ARG A N 1
ATOM 1504 C CA . ARG A 1 204 ? 1.928 -10.917 -14.944 1.00 97.81 204 ARG A CA 1
ATOM 1505 C C . ARG A 1 204 ? 1.252 -10.246 -13.753 1.00 97.81 204 ARG A C 1
ATOM 1507 O O . ARG A 1 204 ? 1.451 -10.677 -12.621 1.00 97.81 204 ARG A O 1
ATOM 1514 N N . MET A 1 205 ? 0.432 -9.225 -14.005 1.00 98.25 205 MET A N 1
ATOM 1515 C CA . MET A 1 205 ? -0.357 -8.568 -12.961 1.00 98.25 205 MET A CA 1
ATOM 1516 C C . MET A 1 205 ? -1.453 -9.489 -12.425 1.00 98.25 205 MET A C 1
ATOM 1518 O O . MET A 1 205 ? -1.634 -9.555 -11.215 1.00 98.25 205 MET A O 1
ATOM 1522 N N . GLN A 1 206 ? -2.121 -10.258 -13.287 1.00 98.56 206 GLN A N 1
ATOM 1523 C CA . GLN A 1 206 ? -3.124 -11.236 -12.867 1.00 98.56 206 GLN A CA 1
ATOM 1524 C C . GLN A 1 206 ? -2.503 -12.351 -12.012 1.00 98.56 206 GLN A C 1
ATOM 1526 O O . GLN A 1 206 ? -3.068 -12.743 -10.988 1.00 98.56 206 GLN A O 1
ATOM 1531 N N . ALA A 1 207 ? -1.314 -12.835 -12.386 1.00 98.44 207 ALA A N 1
ATOM 1532 C CA . ALA A 1 207 ? -0.564 -13.791 -11.575 1.00 98.44 207 ALA A CA 1
ATOM 1533 C C . ALA A 1 207 ? -0.161 -13.193 -10.213 1.00 98.44 207 ALA A C 1
ATOM 1535 O O . ALA A 1 207 ? -0.348 -13.835 -9.179 1.00 98.44 207 ALA A O 1
ATOM 1536 N N . ALA A 1 208 ? 0.333 -11.950 -10.190 1.00 98.38 208 ALA A N 1
ATOM 1537 C CA . ALA A 1 208 ? 0.652 -11.248 -8.948 1.00 98.38 208 ALA A CA 1
ATOM 1538 C C . ALA A 1 208 ? -0.591 -11.047 -8.063 1.00 98.38 208 ALA A C 1
ATOM 1540 O O . ALA A 1 208 ? -0.512 -11.282 -6.859 1.00 98.38 208 ALA A O 1
ATOM 1541 N N . LEU A 1 209 ? -1.740 -10.688 -8.648 1.00 98.69 209 LEU A N 1
ATOM 1542 C CA . LEU A 1 209 ? -3.004 -10.509 -7.927 1.00 98.69 209 LEU A CA 1
ATOM 1543 C C . LEU A 1 209 ? -3.440 -11.812 -7.270 1.00 98.69 209 LEU A C 1
ATOM 1545 O O . LEU A 1 209 ? -3.695 -11.825 -6.072 1.00 98.69 209 LEU A O 1
ATOM 1549 N N . THR A 1 210 ? -3.387 -12.918 -8.011 1.00 98.69 210 THR A N 1
ATOM 1550 C CA . THR A 1 210 ? -3.698 -14.256 -7.486 1.00 98.69 210 THR A CA 1
ATOM 1551 C C . THR A 1 210 ? -2.854 -14.587 -6.246 1.00 98.69 210 THR A C 1
ATOM 1553 O O . THR A 1 210 ? -3.363 -15.102 -5.249 1.00 98.69 210 THR A O 1
ATOM 1556 N N . LEU A 1 211 ? -1.555 -14.262 -6.267 1.00 98.69 211 LEU A N 1
ATOM 1557 C CA . LEU A 1 211 ? -0.676 -14.465 -5.112 1.00 98.69 211 LEU A CA 1
ATOM 1558 C C . LEU A 1 211 ? -1.011 -13.518 -3.953 1.00 98.69 211 LEU A C 1
ATOM 1560 O O . LEU A 1 211 ? -0.987 -13.941 -2.799 1.00 98.69 211 LEU A O 1
ATOM 1564 N N . VAL A 1 212 ? -1.327 -12.251 -4.226 1.00 98.75 212 VAL A N 1
ATOM 1565 C CA . VAL A 1 212 ? -1.713 -11.270 -3.197 1.00 98.75 212 VAL A CA 1
ATOM 1566 C C . VAL A 1 212 ? -3.027 -11.657 -2.518 1.00 98.75 212 VAL A C 1
ATOM 1568 O O . VAL A 1 212 ? -3.105 -11.607 -1.291 1.00 98.75 212 VAL A O 1
ATOM 1571 N N . GLU A 1 213 ? -4.020 -12.127 -3.270 1.00 98.81 213 GLU A N 1
ATOM 1572 C CA . GLU A 1 213 ? -5.275 -12.655 -2.723 1.00 98.81 213 GLU A CA 1
ATOM 1573 C C . GLU A 1 213 ? -5.030 -13.902 -1.868 1.00 98.81 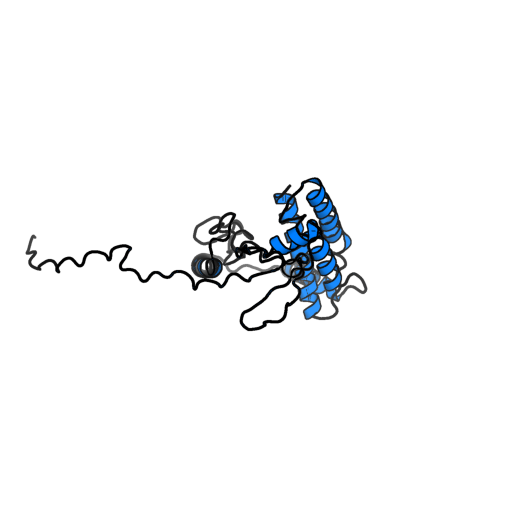213 GLU A C 1
ATOM 1575 O O . GLU A 1 213 ? -5.545 -14.006 -0.755 1.00 98.81 213 GLU A O 1
ATOM 1580 N N . PHE A 1 214 ? -4.138 -14.798 -2.302 1.00 98.81 214 PHE A N 1
ATOM 1581 C CA . PHE A 1 214 ? -3.722 -15.928 -1.473 1.00 98.81 214 PHE A CA 1
ATOM 1582 C C . PHE A 1 214 ? -3.085 -15.462 -0.151 1.00 98.81 214 PHE A C 1
ATOM 1584 O O . PHE A 1 214 ? -3.390 -15.996 0.920 1.00 98.81 214 PHE A O 1
ATOM 1591 N N . MET A 1 215 ? -2.217 -14.442 -0.186 1.00 98.75 215 MET A N 1
ATOM 1592 C CA . MET A 1 215 ? -1.644 -13.857 1.031 1.00 98.75 215 MET A CA 1
ATOM 1593 C C . MET A 1 215 ? -2.736 -13.270 1.937 1.00 98.75 215 MET A C 1
ATOM 1595 O O . MET A 1 215 ? -2.717 -13.534 3.144 1.00 98.75 215 MET A O 1
ATOM 1599 N N . ARG A 1 216 ? -3.690 -12.520 1.368 1.00 98.75 216 ARG A N 1
ATOM 1600 C CA . ARG A 1 216 ? -4.837 -11.908 2.061 1.00 98.75 216 ARG A CA 1
ATOM 1601 C C . ARG A 1 216 ? -5.698 -12.950 2.767 1.00 98.75 216 ARG A C 1
ATOM 1603 O O . ARG A 1 216 ? -6.042 -12.755 3.931 1.00 98.75 216 ARG A O 1
ATOM 1610 N N . ASP A 1 217 ? -5.996 -14.058 2.098 1.00 98.69 217 ASP A N 1
ATOM 1611 C CA . ASP A 1 217 ? -6.974 -15.038 2.576 1.00 98.69 217 ASP A CA 1
ATOM 1612 C C . ASP A 1 217 ? -6.354 -16.125 3.458 1.00 98.69 217 ASP A C 1
ATOM 1614 O O . ASP A 1 217 ? -7.015 -16.675 4.343 1.00 98.69 217 ASP A O 1
ATOM 1618 N N . HIS A 1 218 ? -5.069 -16.436 3.263 1.00 98.50 218 HIS A N 1
ATOM 1619 C CA . HIS A 1 218 ? -4.438 -17.582 3.921 1.00 98.50 218 HIS A CA 1
ATOM 1620 C C . HIS A 1 218 ? -3.272 -17.229 4.843 1.00 98.50 218 HIS A C 1
ATOM 1622 O O . HIS A 1 218 ? -3.075 -17.924 5.847 1.00 98.50 218 HIS A O 1
ATOM 1628 N N . LEU A 1 219 ? -2.497 -16.183 4.552 1.00 98.50 219 LEU A N 1
ATOM 1629 C CA . LEU A 1 219 ? -1.338 -15.825 5.378 1.00 98.50 219 LEU A CA 1
ATOM 1630 C C . LEU A 1 219 ? -1.699 -14.766 6.420 1.00 98.50 219 LEU A C 1
ATOM 1632 O O . LEU A 1 219 ? -1.485 -14.976 7.614 1.00 98.50 219 LEU A O 1
ATOM 1636 N N . VAL A 1 220 ? -2.300 -13.657 5.982 1.00 98.44 220 VAL A N 1
ATOM 1637 C CA . VAL A 1 220 ? -2.667 -12.509 6.827 1.00 98.44 220 VAL A CA 1
ATOM 1638 C C . VAL A 1 220 ? -3.534 -12.903 8.034 1.00 98.44 220 VAL A C 1
ATOM 1640 O O . VAL A 1 220 ? -3.211 -12.482 9.149 1.00 98.44 220 VAL A O 1
ATOM 1643 N N . PRO A 1 221 ? -4.571 -13.760 7.907 1.00 97.81 221 PRO A N 1
ATOM 1644 C CA . PRO A 1 221 ? -5.407 -14.148 9.046 1.00 97.81 221 PRO A CA 1
ATOM 1645 C C . PRO A 1 221 ? -4.665 -14.987 10.094 1.00 97.81 221 PRO A C 1
ATOM 1647 O O . PRO A 1 221 ? -5.168 -15.180 11.203 1.00 97.81 221 PRO A O 1
ATOM 1650 N N . ARG A 1 222 ? -3.474 -15.489 9.750 1.00 98.12 222 ARG A N 1
ATOM 1651 C CA . ARG A 1 222 ? -2.624 -16.348 10.580 1.00 98.12 222 ARG A CA 1
ATOM 1652 C C . ARG A 1 222 ? -1.312 -15.659 10.961 1.00 98.12 222 ARG A C 1
ATOM 1654 O O . ARG A 1 222 ? -0.370 -16.336 11.350 1.00 98.12 222 ARG A O 1
ATOM 1661 N N . LEU A 1 223 ? -1.225 -14.332 10.864 1.00 98.50 223 LEU A N 1
ATOM 1662 C CA . LEU A 1 223 ? -0.068 -13.593 11.369 1.00 98.50 223 LEU A CA 1
ATOM 1663 C C . LEU A 1 223 ? 0.022 -13.689 12.893 1.00 98.50 223 LEU A C 1
ATOM 1665 O O . LEU A 1 223 ? -0.985 -13.536 13.593 1.00 98.50 223 LEU A O 1
ATOM 1669 N N . THR A 1 224 ? 1.235 -13.900 13.393 1.00 98.50 224 THR A N 1
ATOM 1670 C CA . THR A 1 224 ? 1.557 -13.913 14.826 1.00 98.50 224 THR A CA 1
ATOM 1671 C C . THR A 1 224 ? 2.390 -12.698 15.212 1.00 98.50 224 THR A C 1
ATOM 1673 O O . THR A 1 224 ? 3.100 -12.139 14.377 1.00 98.50 224 THR A O 1
ATOM 1676 N N . ALA A 1 225 ? 2.350 -12.322 16.487 1.00 98.31 225 ALA A N 1
ATOM 1677 C CA . ALA A 1 225 ? 3.207 -11.290 17.052 1.00 98.31 225 ALA A CA 1
ATOM 1678 C C . ALA A 1 225 ? 3.646 -11.672 18.466 1.00 98.31 225 ALA A C 1
ATOM 1680 O O . ALA A 1 225 ? 2.804 -11.978 19.303 1.00 98.31 225 ALA A O 1
ATOM 1681 N N . LYS A 1 226 ? 4.948 -11.624 18.754 1.00 96.75 226 LYS A N 1
ATOM 1682 C CA . LYS A 1 226 ? 5.453 -11.931 20.106 1.00 96.75 226 LYS A CA 1
ATOM 1683 C C . LYS A 1 226 ? 5.423 -10.743 21.075 1.00 96.75 226 LYS A C 1
ATOM 1685 O O . LYS A 1 226 ? 5.457 -10.932 22.284 1.00 96.75 226 LYS A O 1
ATOM 1690 N N . ASP A 1 227 ? 5.394 -9.523 20.545 1.00 97.12 227 ASP A N 1
ATOM 1691 C CA . ASP A 1 227 ? 5.470 -8.274 21.300 1.00 97.12 227 ASP A CA 1
ATOM 1692 C C . ASP A 1 227 ? 4.758 -7.134 20.546 1.00 97.12 227 ASP A C 1
ATOM 1694 O O . ASP A 1 227 ? 4.261 -7.312 19.430 1.00 97.12 227 ASP A O 1
ATOM 1698 N N . ALA A 1 228 ? 4.711 -5.943 21.148 1.00 97.38 228 ALA A N 1
ATOM 1699 C CA . ALA A 1 228 ? 4.072 -4.771 20.548 1.00 97.38 228 ALA A CA 1
ATOM 1700 C C . ALA A 1 228 ? 4.734 -4.317 19.228 1.00 97.38 228 ALA A C 1
ATOM 1702 O O . ALA A 1 228 ? 4.058 -3.767 18.356 1.00 97.38 228 ALA A O 1
ATOM 1703 N N . HIS A 1 229 ? 6.037 -4.560 19.046 1.00 97.75 229 HIS A N 1
ATOM 1704 C CA . HIS A 1 229 ? 6.735 -4.212 17.810 1.00 97.75 229 HIS A CA 1
ATOM 1705 C C . HIS A 1 229 ? 6.322 -5.144 16.666 1.00 97.75 229 HIS A C 1
ATOM 1707 O O . HIS A 1 229 ? 6.035 -4.679 15.560 1.00 97.75 229 HIS A O 1
ATOM 1713 N N . GLU A 1 230 ? 6.242 -6.450 16.923 1.00 97.81 230 GLU A N 1
ATOM 1714 C CA . GLU A 1 230 ? 5.708 -7.405 15.953 1.00 97.81 230 GLU A CA 1
ATOM 1715 C C . GLU A 1 230 ? 4.205 -7.234 15.726 1.00 97.81 230 GLU A C 1
ATOM 1717 O O . GLU A 1 230 ? 3.744 -7.458 14.608 1.00 97.81 230 GLU A O 1
ATOM 1722 N N . LEU A 1 231 ? 3.447 -6.768 16.724 1.00 98.50 231 LEU A N 1
ATOM 1723 C CA . LEU A 1 231 ? 2.026 -6.461 16.558 1.00 98.50 231 LEU A CA 1
ATOM 1724 C C . LEU A 1 231 ? 1.821 -5.343 15.534 1.00 98.50 231 LEU A C 1
ATOM 1726 O O . LEU A 1 231 ? 1.015 -5.487 14.613 1.00 98.50 231 LEU A O 1
ATOM 1730 N N . ARG A 1 232 ? 2.599 -4.259 15.648 1.00 98.25 232 ARG A N 1
ATOM 1731 C CA . ARG A 1 232 ? 2.642 -3.194 14.637 1.00 98.25 232 ARG A CA 1
ATOM 1732 C C . ARG A 1 232 ? 2.977 -3.770 13.261 1.00 98.25 232 ARG A C 1
ATOM 1734 O O . ARG A 1 232 ? 2.257 -3.501 12.306 1.00 98.25 232 ARG A O 1
ATOM 1741 N N . LEU A 1 233 ? 4.025 -4.595 13.161 1.00 98.44 233 LEU A N 1
ATOM 1742 C CA . LEU A 1 233 ? 4.425 -5.211 11.891 1.00 98.44 233 LEU A CA 1
ATOM 1743 C C . LEU A 1 233 ? 3.327 -6.102 11.295 1.00 98.44 233 LEU A C 1
ATOM 1745 O O . LEU A 1 233 ? 3.169 -6.122 10.077 1.00 98.44 233 LEU A O 1
ATOM 1749 N N . ALA A 1 234 ? 2.564 -6.829 12.113 1.00 98.56 234 ALA A N 1
ATOM 1750 C CA . ALA A 1 234 ? 1.452 -7.651 11.645 1.00 98.56 234 ALA A CA 1
ATOM 1751 C C . ALA A 1 234 ? 0.347 -6.804 11.001 1.00 98.56 234 ALA A C 1
ATOM 1753 O O . ALA A 1 234 ? -0.104 -7.123 9.899 1.00 98.56 234 ALA A O 1
ATOM 1754 N N . HIS A 1 235 ? -0.034 -5.693 11.635 1.00 98.50 235 HIS A N 1
ATOM 1755 C CA . HIS A 1 235 ? -1.022 -4.768 11.071 1.00 98.50 235 HIS A CA 1
ATOM 1756 C C . HIS A 1 235 ? -0.491 -4.019 9.846 1.00 98.50 235 HIS A C 1
ATOM 1758 O O . HIS A 1 235 ? -1.204 -3.904 8.853 1.00 98.50 235 HIS A O 1
ATOM 1764 N N . GLU A 1 236 ? 0.773 -3.592 9.849 1.00 98.38 236 GLU A N 1
ATOM 1765 C CA . GLU A 1 236 ? 1.411 -3.005 8.662 1.00 98.38 236 GLU A CA 1
ATOM 1766 C C . GLU A 1 236 ? 1.452 -3.994 7.495 1.00 98.38 236 GLU A C 1
ATOM 1768 O O . GLU A 1 236 ? 1.121 -3.628 6.373 1.00 98.38 236 GLU A O 1
ATOM 1773 N N . THR A 1 237 ? 1.787 -5.260 7.755 1.00 98.56 237 THR A N 1
ATOM 1774 C CA . THR A 1 237 ? 1.791 -6.321 6.735 1.00 98.56 237 THR A CA 1
ATOM 1775 C C . THR A 1 237 ? 0.402 -6.517 6.144 1.00 98.56 237 THR A C 1
ATOM 1777 O O . THR A 1 237 ? 0.255 -6.535 4.925 1.00 98.56 237 THR A O 1
ATOM 1780 N N . LYS A 1 238 ? -0.627 -6.608 6.995 1.00 98.50 238 LYS A N 1
ATOM 1781 C CA . LYS A 1 238 ? -2.023 -6.686 6.555 1.00 98.50 238 LYS A CA 1
ATOM 1782 C C . LYS A 1 238 ? -2.398 -5.501 5.658 1.00 98.50 238 LYS A C 1
ATOM 1784 O O . LYS A 1 238 ? -2.962 -5.703 4.586 1.00 98.50 238 LYS A O 1
ATOM 1789 N N . ASN A 1 239 ? -2.053 -4.283 6.070 1.00 97.19 239 ASN A N 1
ATOM 1790 C CA . ASN A 1 239 ? -2.355 -3.074 5.305 1.00 97.19 239 ASN A CA 1
ATOM 1791 C C . ASN A 1 239 ? -1.599 -3.034 3.969 1.00 97.19 239 ASN A C 1
ATOM 1793 O O . ASN A 1 239 ? -2.184 -2.659 2.956 1.00 97.19 239 ASN A O 1
ATOM 1797 N N . MET A 1 240 ? -0.331 -3.464 3.937 1.00 96.88 240 MET A N 1
ATOM 1798 C CA . MET A 1 240 ? 0.446 -3.574 2.697 1.00 96.88 240 MET A CA 1
ATOM 1799 C C . MET A 1 240 ? -0.174 -4.582 1.721 1.00 96.88 240 MET A C 1
ATOM 1801 O O . MET A 1 240 ? -0.234 -4.292 0.530 1.00 96.88 240 MET A O 1
ATOM 1805 N N . VAL A 1 241 ? -0.662 -5.732 2.204 1.00 98.44 241 VAL A N 1
ATOM 1806 C CA . VAL A 1 241 ? -1.339 -6.734 1.358 1.00 98.44 241 VAL A CA 1
ATOM 1807 C C . VAL A 1 241 ? -2.613 -6.153 0.741 1.00 98.44 241 VAL A C 1
ATOM 1809 O O . VAL A 1 241 ? -2.778 -6.231 -0.472 1.00 98.44 241 VAL A O 1
ATOM 1812 N N . HIS A 1 242 ? -3.467 -5.495 1.532 1.00 97.31 242 HIS A N 1
ATOM 1813 C CA . HIS A 1 242 ? -4.665 -4.834 0.997 1.00 97.31 242 HIS A CA 1
ATOM 1814 C C . HIS A 1 242 ? -4.331 -3.703 0.018 1.00 97.31 242 HIS A C 1
ATOM 1816 O O . HIS A 1 242 ? -4.996 -3.543 -1.001 1.00 97.31 242 HIS A O 1
ATOM 1822 N N . ASN A 1 243 ? -3.289 -2.913 0.291 1.00 94.69 243 ASN A N 1
ATOM 1823 C CA . ASN A 1 243 ? -2.851 -1.872 -0.636 1.00 94.69 243 ASN A CA 1
ATOM 1824 C C . ASN A 1 243 ? -2.351 -2.464 -1.963 1.00 94.69 243 ASN A C 1
ATOM 1826 O O . ASN A 1 243 ? -2.697 -1.947 -3.021 1.00 94.69 243 ASN A O 1
ATOM 1830 N N . ALA A 1 244 ? -1.589 -3.560 -1.921 1.00 95.75 244 ALA A N 1
ATOM 1831 C CA . ALA A 1 244 ? -1.119 -4.248 -3.120 1.00 95.75 244 ALA A CA 1
ATOM 1832 C C . ALA A 1 244 ? -2.273 -4.820 -3.955 1.00 95.75 244 ALA A C 1
ATOM 1834 O O . ALA A 1 244 ? -2.271 -4.673 -5.174 1.00 95.75 244 ALA A O 1
ATOM 1835 N N . GLU A 1 245 ? -3.271 -5.410 -3.297 1.00 97.50 245 GLU A N 1
ATOM 1836 C CA . GLU A 1 245 ? -4.494 -5.906 -3.931 1.00 97.50 245 GLU A CA 1
ATOM 1837 C C . GLU A 1 245 ? -5.213 -4.777 -4.675 1.00 97.50 245 GLU A C 1
ATOM 1839 O O . GLU A 1 245 ? -5.418 -4.870 -5.881 1.00 97.50 245 GLU A O 1
ATOM 1844 N N . MET A 1 246 ? -5.503 -3.663 -3.992 1.00 95.19 246 MET A N 1
ATOM 1845 C CA . MET A 1 246 ? -6.153 -2.501 -4.609 1.00 95.19 246 MET A CA 1
ATOM 1846 C C . MET A 1 246 ? -5.354 -1.958 -5.803 1.00 95.19 246 MET A C 1
ATOM 1848 O O . MET A 1 246 ? -5.938 -1.623 -6.832 1.00 95.19 246 MET A O 1
ATOM 1852 N N . LYS A 1 247 ? -4.019 -1.898 -5.693 1.00 92.62 247 LYS A N 1
ATOM 1853 C CA . LYS A 1 247 ? -3.135 -1.424 -6.771 1.00 92.62 247 LYS A CA 1
ATOM 1854 C C . LYS A 1 247 ? -3.191 -2.306 -8.012 1.00 92.62 247 LYS A C 1
ATOM 1856 O O . LYS A 1 247 ? -3.201 -1.777 -9.124 1.00 92.62 247 LYS A O 1
ATOM 1861 N N . LEU A 1 248 ? -3.194 -3.623 -7.829 1.00 96.12 248 LEU A N 1
ATOM 1862 C CA . LEU A 1 248 ? -3.273 -4.581 -8.928 1.00 96.12 248 LEU A CA 1
ATOM 1863 C C . LEU A 1 248 ? -4.66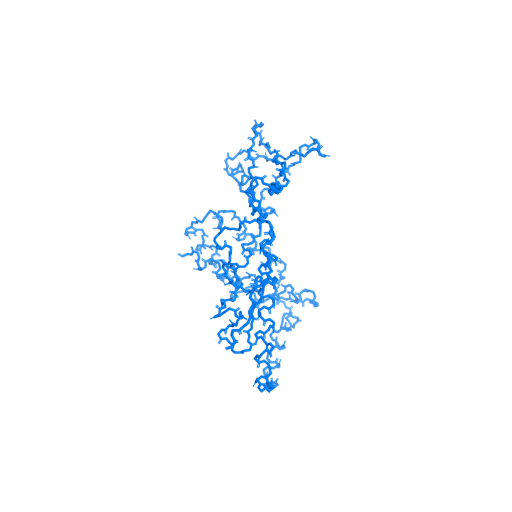2 -4.575 -9.560 1.00 96.12 248 LEU A C 1
ATOM 1865 O O . LEU A 1 248 ? -4.757 -4.428 -10.774 1.00 96.12 248 LEU A O 1
ATOM 1869 N N . SER A 1 249 ? -5.719 -4.635 -8.749 1.00 96.50 249 SER A N 1
ATOM 1870 C CA . SER A 1 249 ? -7.104 -4.631 -9.228 1.00 96.50 249 SER A CA 1
ATOM 1871 C C . SER A 1 249 ? -7.465 -3.355 -9.985 1.00 96.50 249 SER A C 1
ATOM 1873 O O . SER A 1 249 ? -8.174 -3.425 -10.975 1.00 96.50 249 SER A O 1
ATOM 1875 N N . ALA A 1 250 ? -6.957 -2.191 -9.568 1.00 92.88 250 ALA A N 1
ATOM 1876 C CA . ALA A 1 250 ? -7.163 -0.937 -10.298 1.00 92.88 250 ALA A CA 1
ATOM 1877 C C . ALA A 1 250 ? -6.283 -0.801 -11.558 1.00 92.88 250 ALA A C 1
ATOM 1879 O O . ALA A 1 250 ? -6.492 0.113 -12.353 1.00 92.88 250 ALA A O 1
ATOM 1880 N N . SER A 1 251 ? -5.253 -1.643 -11.710 1.00 92.19 251 SER A N 1
ATOM 1881 C CA . SER A 1 251 ? -4.329 -1.616 -12.855 1.00 92.19 251 SER A CA 1
ATOM 1882 C C . SER A 1 251 ? -4.684 -2.608 -13.965 1.00 92.19 251 SER A C 1
ATOM 1884 O O . SER A 1 251 ? -4.111 -2.487 -15.051 1.00 92.19 251 SER A O 1
ATOM 1886 N N . LEU A 1 252 ? -5.532 -3.596 -13.668 1.00 94.81 252 LEU A N 1
ATOM 1887 C CA . LEU A 1 252 ? -6.059 -4.609 -14.586 1.00 94.81 252 LEU A CA 1
ATOM 1888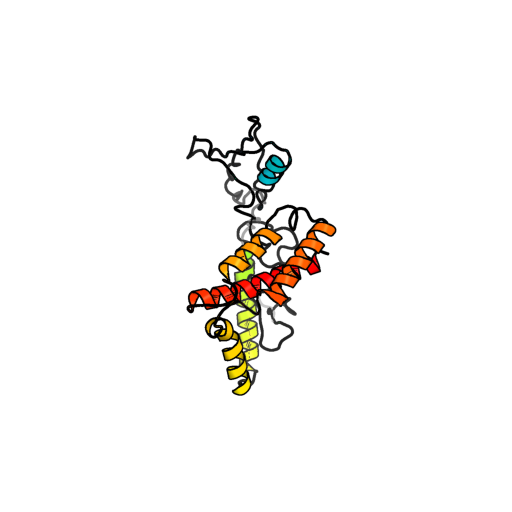 C C . LEU A 1 252 ? -7.355 -4.116 -15.236 1.00 94.81 252 LEU A C 1
ATOM 1890 O O . LEU A 1 252 ? -7.516 -4.400 -16.443 1.00 94.81 252 LEU A O 1
#